Protein AF-A0A915NKD0-F1 (afdb_monomer)

Radius of gyration: 26.43 Å; Cα contacts (8 Å, |Δi|>4): 148; chains: 1; bounding box: 52×51×115 Å

Foldseek 3Di:
DVVLLVLLVVLLCCLVPPLVVLLVPAPVDPLSVLVNQLSVLCNQLSVLVNVVVVCVVVVVPDDPPVVVVCSPPSNLRSVLSNLVSVLVSLVCVLCCLVPVPDPDDDDPDDDDDPPPDVVSVVVSVVSLVSSVVSLVSVVVSCVVVDDPPCVVLVVLVNVLSVVLNVLLLVVVVVVVVPDDDDPVCCVPVNVVVSSSSNSCSSSVVLVSCCVSDPSNVVSCCVVCVVVVVNPPPPPPPPCVVVVVVVVVVPVVVPPPDDDPDDDDDDDDDDDDD

pLDDT: mean 72.36, std 13.98, range [29.48, 91.69]

Organism: NCBI:txid298350

Secondary structure (DSSP, 8-state):
-HHHHHHHHHHHIIIIIIHHHHHHHH---HHHHHHHHHHHHHHHHHHHHHHHHHHHHHT-----HHHHHHHHHHHHHHHHHHHHHHHHHHHHHHHHHH-TT------------S-TTHHHHHHHHHHHHHHHHHHHHHHHHHHHT--TTTHHHHHHHHHHHHHHHHHT-HHHHHHHHHS---HHHIIIIIIHHHHHHHHHHHHHHHHHHHHH-HHHHHHHHHHHTTTTT--TT-S-S-SHHHHHHHHHHTTTTSSSS----------------

Mean predicted aligned error: 12.19 Å

Sequence (273 aa):
MTLIIFHKIYNYWANAGFIPNMVAISLHGRCNLLLAFNSLTITPLQLFSGVKFFVLFSGTNFIRLKTCYYFAFLPLIGAGLATSAQLCVGVDRLISVLFPFCMVMCSTGDNVTPEAGPFVYDEGLVIFFTEFACYVTIWLIILIKKSSQEMANSKKLIKSLTILMGISGQIWRVVLTYVSFDAFAIEYYIGFPTTCLYMIGFSSNLPVLVIFSTEYKTAFYKHLGWLFCIKPGQQRPVIVSMVRTLDQVQPRMRADTNTVGTHSNVTNTRSRA

Solvent-accessible surface area (backbone atoms only — not comparable to full-atom values): 16104 Å² total; per-residue (Å²): 112,68,68,59,53,52,50,51,54,52,40,48,48,50,30,64,62,44,35,60,55,49,38,74,73,76,43,95,44,71,70,41,50,41,52,31,51,24,32,58,25,41,33,52,32,51,54,50,48,52,50,53,52,50,40,64,73,65,68,57,88,76,71,59,66,75,58,47,50,53,65,52,49,54,33,49,52,18,47,52,52,20,53,54,31,48,45,51,50,45,50,53,53,44,43,50,70,76,35,81,87,55,90,79,83,86,82,94,74,89,88,87,77,99,71,73,68,68,51,55,56,54,50,51,49,53,52,48,53,50,45,50,50,43,51,53,48,54,51,52,50,55,65,69,66,68,48,87,80,61,50,68,63,50,51,55,52,52,53,52,52,53,50,50,61,68,42,33,30,55,70,55,55,57,55,51,74,73,51,93,62,57,71,68,50,39,52,64,72,42,43,47,56,46,52,51,34,30,52,48,25,69,52,41,55,57,61,50,45,36,76,75,32,70,66,48,36,50,54,45,44,72,76,43,18,74,83,70,70,49,66,91,83,73,72,75,82,73,60,68,64,58,59,57,50,52,69,66,60,65,66,72,83,75,71,84,84,78,80,82,80,80,86,77,86,81,82,83,84,82,79,89,130

InterPro domains:
  IPR000276 G protein-coupled receptor, rhodopsin-like [SM01381] (14-224)
  IPR047130 Serpentine type 7TM GPCR chemoreceptor Srsx, nematodes [PTHR23360] (104-257)

Structure (mmCIF, N/CA/C/O backbone):
data_AF-A0A915NKD0-F1
#
_entry.id   AF-A0A915NKD0-F1
#
loop_
_atom_site.group_PDB
_atom_site.id
_atom_site.type_symbol
_atom_site.label_atom_id
_atom_site.label_alt_id
_atom_site.label_comp_id
_atom_site.label_asym_id
_atom_site.label_entity_id
_atom_site.label_seq_id
_atom_site.pdbx_PDB_ins_code
_atom_site.Cartn_x
_atom_site.Cartn_y
_atom_site.Cartn_z
_atom_site.occupancy
_atom_site.B_iso_or_equiv
_atom_site.auth_seq_id
_atom_site.auth_comp_id
_atom_site.auth_asym_id
_atom_site.auth_atom_id
_atom_site.pdbx_PDB_model_num
ATOM 1 N N . MET A 1 1 ? 1.233 16.453 -14.912 1.00 59.72 1 MET A N 1
ATOM 2 C CA . MET A 1 1 ? 2.558 15.871 -14.589 1.00 59.72 1 MET A CA 1
ATOM 3 C C . MET A 1 1 ? 3.060 16.305 -13.212 1.00 59.72 1 MET A C 1
ATOM 5 O O . MET A 1 1 ? 3.317 15.446 -12.380 1.00 59.72 1 MET A O 1
ATOM 9 N N . THR A 1 2 ? 3.110 17.607 -12.922 1.00 67.88 2 THR A N 1
ATOM 10 C CA . THR A 1 2 ? 3.544 18.179 -11.630 1.00 67.88 2 THR A CA 1
ATOM 11 C C . THR A 1 2 ? 2.806 17.587 -10.426 1.00 67.88 2 THR A C 1
ATOM 13 O O . THR A 1 2 ? 3.443 17.185 -9.460 1.00 67.88 2 THR A O 1
ATOM 16 N N . LEU A 1 3 ? 1.481 17.418 -10.517 1.00 71.25 3 LEU A N 1
ATOM 17 C CA . LEU A 1 3 ? 0.661 16.815 -9.456 1.00 71.25 3 LEU A CA 1
ATOM 18 C C . LEU A 1 3 ? 1.115 15.390 -9.072 1.00 71.25 3 LEU A C 1
ATOM 20 O O . LEU A 1 3 ? 1.128 15.041 -7.898 1.00 71.25 3 LEU A O 1
ATOM 24 N N . ILE A 1 4 ? 1.531 14.578 -10.051 1.00 69.81 4 ILE A N 1
ATOM 25 C CA . ILE A 1 4 ? 1.975 13.190 -9.831 1.00 69.81 4 ILE A CA 1
ATOM 26 C C . ILE A 1 4 ? 3.324 13.171 -9.105 1.00 69.81 4 ILE A C 1
ATOM 28 O O . ILE A 1 4 ? 3.537 12.350 -8.214 1.00 69.81 4 ILE A O 1
ATOM 32 N N . ILE A 1 5 ? 4.221 14.093 -9.464 1.00 71.50 5 ILE A N 1
ATOM 33 C CA . ILE A 1 5 ? 5.531 14.245 -8.822 1.00 71.50 5 ILE A CA 1
ATOM 34 C C . ILE A 1 5 ? 5.347 14.693 -7.369 1.00 71.50 5 ILE A C 1
ATOM 36 O O . ILE A 1 5 ? 5.879 14.050 -6.468 1.00 71.50 5 ILE A O 1
ATOM 40 N N . PHE A 1 6 ? 4.526 15.719 -7.126 1.00 70.88 6 PHE A N 1
ATOM 41 C CA . PHE A 1 6 ? 4.202 16.174 -5.771 1.00 70.88 6 PHE A CA 1
ATOM 42 C C . PHE A 1 6 ? 3.564 15.068 -4.927 1.00 70.88 6 PHE A C 1
ATOM 44 O O . PHE A 1 6 ? 3.973 14.864 -3.787 1.00 70.88 6 PHE A O 1
ATOM 51 N N . HIS A 1 7 ? 2.628 14.303 -5.493 1.00 73.38 7 HIS A N 1
ATOM 52 C CA . HIS A 1 7 ? 2.002 13.177 -4.802 1.00 73.38 7 HIS A CA 1
ATOM 53 C C . HIS A 1 7 ? 3.027 12.090 -4.439 1.00 73.38 7 HIS A C 1
ATOM 55 O O . HIS A 1 7 ? 3.043 11.607 -3.312 1.00 73.38 7 HIS A O 1
ATOM 61 N N . LYS A 1 8 ? 3.947 11.740 -5.348 1.00 67.06 8 LYS A N 1
ATOM 62 C CA . LYS A 1 8 ? 5.017 10.763 -5.074 1.00 67.06 8 LYS A CA 1
ATOM 63 C C . LYS A 1 8 ? 6.003 11.243 -4.010 1.00 67.06 8 LYS A C 1
ATOM 65 O O . LYS A 1 8 ? 6.370 10.449 -3.153 1.00 67.06 8 LYS A O 1
ATOM 70 N N . ILE A 1 9 ? 6.406 12.514 -4.044 1.00 74.56 9 ILE A N 1
ATOM 71 C CA . ILE A 1 9 ? 7.299 13.101 -3.032 1.00 74.56 9 ILE A CA 1
ATOM 72 C C . ILE A 1 9 ? 6.613 13.107 -1.665 1.00 74.56 9 ILE A C 1
ATOM 74 O O . ILE A 1 9 ? 7.208 12.670 -0.682 1.00 74.56 9 ILE A O 1
ATOM 78 N N . TYR A 1 10 ? 5.348 13.533 -1.612 1.00 75.31 10 TYR A N 1
ATOM 79 C CA . TYR A 1 10 ? 4.541 13.498 -0.396 1.00 75.31 10 TYR A CA 1
ATOM 80 C C . TYR A 1 10 ? 4.446 12.079 0.173 1.00 75.31 10 TYR A C 1
ATOM 82 O O . TYR A 1 10 ? 4.695 11.871 1.357 1.00 75.31 10 TYR A O 1
ATOM 90 N N . ASN A 1 11 ? 4.164 11.092 -0.677 1.00 67.94 11 ASN A N 1
ATOM 91 C CA . ASN A 1 11 ? 4.042 9.698 -0.263 1.00 67.94 11 ASN A CA 1
ATOM 92 C C . ASN A 1 11 ? 5.363 9.095 0.197 1.00 67.94 11 ASN A C 1
ATOM 94 O O . ASN A 1 11 ? 5.385 8.389 1.200 1.00 67.94 11 ASN A O 1
ATOM 98 N N . TYR A 1 12 ? 6.461 9.389 -0.496 1.00 72.19 12 TYR A N 1
ATOM 99 C CA . TYR A 1 12 ? 7.781 8.951 -0.067 1.00 72.19 12 TYR A CA 1
ATOM 100 C C . TYR A 1 12 ? 8.106 9.519 1.313 1.00 72.19 12 TYR A C 1
ATOM 102 O O . TYR A 1 12 ? 8.507 8.786 2.210 1.00 72.19 12 TYR A O 1
ATOM 110 N N . TRP A 1 13 ? 7.856 10.812 1.515 1.00 74.06 13 TRP A N 1
ATOM 111 C CA . TRP A 1 13 ? 8.090 11.467 2.795 1.00 74.06 13 TRP A CA 1
ATOM 112 C C . TRP A 1 13 ? 7.200 10.892 3.909 1.00 74.06 13 TRP A C 1
ATOM 114 O O . TRP A 1 13 ? 7.684 10.587 5.002 1.00 74.06 13 TRP A O 1
ATOM 124 N N . ALA A 1 14 ? 5.921 10.654 3.605 1.00 68.69 14 ALA A N 1
ATOM 125 C CA . ALA A 1 14 ? 4.963 10.045 4.519 1.00 68.69 14 ALA A CA 1
ATOM 126 C C . ALA A 1 14 ? 5.312 8.587 4.874 1.00 68.69 14 ALA A C 1
ATOM 128 O O . ALA A 1 14 ? 5.090 8.178 6.006 1.00 68.69 14 ALA A O 1
ATOM 129 N N . ASN A 1 15 ? 5.880 7.800 3.958 1.00 66.62 15 ASN A N 1
ATOM 130 C CA . ASN A 1 15 ? 6.191 6.392 4.224 1.00 66.62 15 ASN A CA 1
ATOM 131 C C . ASN A 1 15 ? 7.591 6.191 4.823 1.00 66.62 15 ASN A C 1
ATOM 133 O O . ASN A 1 15 ? 7.734 5.449 5.792 1.00 66.62 15 ASN A O 1
ATOM 137 N N . ALA A 1 16 ? 8.603 6.890 4.305 1.00 66.38 16 ALA A N 1
ATOM 138 C CA . ALA A 1 16 ? 9.998 6.718 4.708 1.00 66.38 16 ALA A CA 1
ATOM 139 C C . ALA A 1 16 ? 10.344 7.452 6.013 1.00 66.38 16 ALA A C 1
ATOM 141 O O . ALA A 1 16 ? 11.067 6.920 6.851 1.00 66.38 16 ALA A O 1
ATOM 142 N N . GLY A 1 17 ? 9.854 8.684 6.190 1.00 62.06 17 GLY A N 1
ATOM 143 C CA . GLY A 1 17 ? 10.239 9.532 7.324 1.00 62.06 17 GLY A CA 1
ATOM 144 C C . GLY A 1 17 ? 9.263 9.484 8.497 1.00 62.06 17 GLY A C 1
ATOM 145 O O . GLY A 1 17 ? 9.665 9.592 9.658 1.00 62.06 17 GLY A O 1
ATOM 146 N N . PHE A 1 18 ? 7.973 9.335 8.202 1.00 64.56 18 PHE A N 1
ATOM 147 C CA . PHE A 1 18 ? 6.920 9.592 9.179 1.00 64.56 18 PHE A CA 1
ATOM 148 C C . PHE A 1 18 ? 6.447 8.336 9.922 1.00 64.56 18 PHE A C 1
ATOM 150 O O . PHE A 1 18 ? 6.239 8.389 11.134 1.00 64.56 18 PHE A O 1
ATOM 157 N N . ILE A 1 19 ? 6.334 7.190 9.247 1.00 63.34 19 ILE A N 1
ATOM 158 C CA . ILE A 1 19 ? 5.743 5.985 9.848 1.00 63.34 19 ILE A CA 1
ATOM 159 C C . ILE A 1 19 ? 6.655 5.297 10.877 1.00 63.34 19 ILE A C 1
ATOM 161 O O . ILE A 1 19 ? 6.166 5.025 11.976 1.00 63.34 19 ILE A O 1
ATOM 165 N N . PRO A 1 20 ? 7.958 5.068 10.614 1.00 61.00 20 PRO A N 1
ATOM 166 C CA . PRO A 1 20 ? 8.836 4.456 11.612 1.00 61.00 20 PRO A CA 1
ATOM 167 C C . PRO A 1 20 ? 8.925 5.303 12.889 1.00 61.00 20 PRO A C 1
ATOM 169 O O . PRO A 1 20 ? 8.835 4.777 13.996 1.00 61.00 20 PRO A O 1
ATOM 172 N N . ASN A 1 21 ? 9.002 6.629 12.734 1.00 64.44 21 ASN A N 1
ATOM 173 C CA . ASN A 1 21 ? 9.105 7.567 13.851 1.00 64.44 21 ASN A CA 1
ATOM 174 C C . ASN A 1 21 ? 7.801 7.696 14.656 1.00 64.44 21 ASN A C 1
ATOM 176 O O . ASN A 1 21 ? 7.844 7.744 15.882 1.00 64.44 21 ASN A O 1
ATOM 180 N N . MET A 1 22 ? 6.633 7.723 14.005 1.00 62.97 22 MET A N 1
ATOM 181 C CA . MET A 1 22 ? 5.344 7.786 14.713 1.00 62.97 22 MET A CA 1
ATOM 182 C C . MET A 1 22 ? 5.042 6.504 15.490 1.00 62.97 22 MET A C 1
ATOM 184 O O . MET A 1 22 ? 4.557 6.569 16.622 1.00 62.97 22 MET A O 1
ATOM 188 N N . VAL A 1 23 ? 5.326 5.343 14.894 1.00 62.25 23 VAL A N 1
ATOM 189 C CA . VAL A 1 23 ? 5.053 4.048 15.529 1.00 62.25 23 VAL A CA 1
ATOM 190 C C . VAL A 1 23 ? 6.011 3.789 16.689 1.00 62.25 23 VAL A C 1
ATOM 192 O O . VAL A 1 23 ? 5.562 3.315 17.729 1.00 62.25 23 VAL A O 1
ATOM 195 N N . ALA A 1 24 ? 7.282 4.185 16.570 1.00 58.50 24 ALA A N 1
ATOM 196 C CA . ALA A 1 24 ? 8.262 4.021 17.642 1.00 58.50 24 ALA A CA 1
AT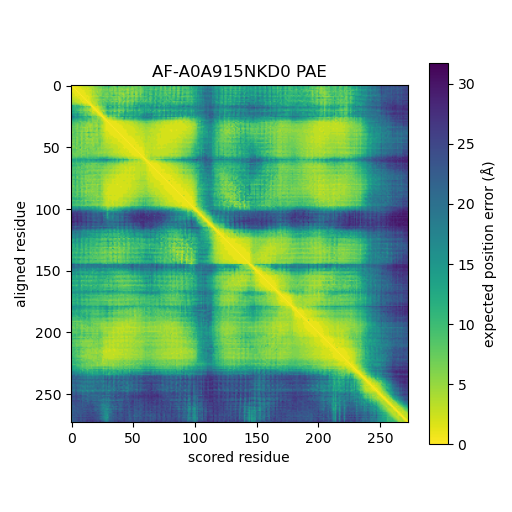OM 197 C C . ALA A 1 24 ? 7.952 4.850 18.902 1.00 58.50 24 ALA A C 1
ATOM 199 O O . ALA A 1 24 ? 8.336 4.449 19.995 1.00 58.50 24 ALA A O 1
ATOM 200 N N . ILE A 1 25 ? 7.278 6.000 18.774 1.00 64.62 25 ILE A N 1
ATOM 201 C CA . ILE A 1 25 ? 7.190 6.967 19.882 1.00 64.62 25 ILE A CA 1
ATOM 202 C C . ILE A 1 25 ? 5.836 6.944 20.604 1.00 64.62 25 ILE A C 1
ATOM 204 O O . ILE A 1 25 ? 5.791 7.206 21.806 1.00 64.62 25 ILE A O 1
ATOM 208 N N . SER A 1 26 ? 4.720 6.661 19.919 1.00 64.31 26 SER A N 1
ATOM 209 C CA . SER A 1 26 ? 3.393 6.946 20.497 1.00 64.31 26 SER A CA 1
ATOM 210 C C . SER A 1 26 ? 2.412 5.775 20.554 1.00 64.31 26 SER A C 1
ATOM 212 O O . SER A 1 26 ? 1.394 5.901 21.233 1.00 64.31 26 SER A O 1
ATOM 214 N N . LEU A 1 27 ? 2.650 4.671 19.846 1.00 70.94 27 LEU A N 1
ATOM 215 C CA . LEU A 1 27 ? 1.595 3.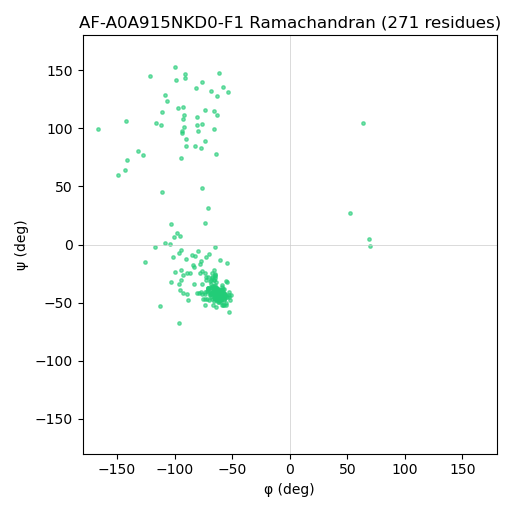709 19.505 1.00 70.94 27 LEU A CA 1
ATOM 216 C C . LEU A 1 27 ? 2.121 2.261 19.589 1.00 70.94 27 LEU A C 1
ATOM 218 O O . LEU A 1 27 ? 2.278 1.588 18.576 1.00 70.94 27 LEU A O 1
ATOM 222 N N . HIS A 1 28 ? 2.337 1.755 20.810 1.00 75.75 28 HIS A N 1
ATOM 223 C CA . HIS A 1 28 ? 2.915 0.425 21.117 1.00 75.75 28 HIS A CA 1
ATOM 224 C C . HIS A 1 28 ? 2.007 -0.798 20.810 1.00 75.75 28 HIS A C 1
ATOM 226 O O . HIS A 1 28 ? 2.060 -1.821 21.487 1.00 75.75 28 HIS A O 1
ATOM 232 N N . GLY A 1 29 ? 1.151 -0.717 19.791 1.00 77.12 29 GLY A N 1
ATOM 233 C CA . GLY A 1 29 ? 0.244 -1.799 19.391 1.00 77.12 29 GLY A CA 1
ATOM 234 C C . GLY A 1 29 ? 0.853 -2.735 18.341 1.00 77.12 29 GLY A C 1
ATOM 235 O O . GLY A 1 29 ? 1.570 -2.287 17.450 1.00 77.12 29 GLY A O 1
ATOM 236 N N . ARG A 1 30 ? 0.508 -4.029 18.380 1.00 79.38 30 ARG A N 1
ATOM 237 C CA . ARG A 1 30 ? 0.949 -5.028 17.377 1.00 79.38 30 ARG A CA 1
ATOM 238 C C . ARG A 1 30 ? 0.529 -4.654 15.951 1.00 79.38 30 ARG A C 1
ATOM 240 O O . ARG A 1 30 ? 1.347 -4.678 15.039 1.00 79.38 30 ARG A O 1
ATOM 247 N N . CYS A 1 31 ? -0.718 -4.213 15.785 1.00 80.69 31 CYS A N 1
ATOM 248 C CA . CYS A 1 31 ? -1.228 -3.699 14.512 1.00 80.69 31 CYS A CA 1
ATOM 249 C C . CYS A 1 31 ? -0.408 -2.495 14.008 1.00 80.69 31 CYS A C 1
ATOM 251 O O . CYS A 1 31 ? -0.112 -2.399 12.820 1.00 80.69 31 CYS A O 1
ATOM 253 N N . ASN A 1 32 ? 0.057 -1.620 14.910 1.00 82.62 32 ASN A N 1
ATOM 254 C CA . ASN A 1 32 ? 0.912 -0.489 14.538 1.00 82.62 32 ASN A CA 1
ATOM 255 C C . ASN A 1 32 ? 2.295 -0.948 14.068 1.00 82.62 32 ASN A C 1
ATOM 257 O O . ASN A 1 32 ? 2.819 -0.379 13.114 1.00 82.62 32 ASN A O 1
ATOM 261 N N . LEU A 1 33 ? 2.859 -1.994 14.682 1.00 84.00 33 LEU A N 1
ATOM 262 C CA . LEU A 1 33 ? 4.117 -2.597 14.237 1.00 84.00 33 LEU A CA 1
ATOM 263 C C . LEU A 1 33 ? 3.980 -3.200 12.833 1.00 84.00 33 LEU A C 1
ATOM 265 O O . LEU A 1 33 ? 4.828 -2.952 11.980 1.00 84.00 33 LEU A O 1
ATOM 269 N N . LEU A 1 34 ? 2.894 -3.934 12.566 1.00 84.69 34 LEU A N 1
ATOM 270 C CA . LEU A 1 34 ? 2.616 -4.489 11.237 1.00 84.69 34 LEU A CA 1
ATOM 271 C C . LEU A 1 34 ? 2.408 -3.388 10.189 1.00 84.69 34 LEU A C 1
ATOM 273 O O . LEU A 1 34 ? 2.927 -3.484 9.079 1.00 84.69 34 LEU A O 1
ATOM 277 N N . LEU A 1 35 ? 1.712 -2.305 10.543 1.00 83.94 35 LEU A N 1
ATOM 278 C CA . LEU A 1 35 ? 1.558 -1.140 9.671 1.00 83.94 35 LEU A CA 1
ATOM 279 C C . LEU A 1 35 ? 2.891 -0.422 9.420 1.00 83.94 35 LEU A C 1
ATOM 281 O O . LEU A 1 35 ? 3.145 0.006 8.291 1.00 83.94 35 LEU A O 1
ATOM 285 N N . ALA A 1 36 ? 3.762 -0.322 10.427 1.00 85.38 36 ALA A N 1
ATOM 286 C CA . ALA A 1 36 ? 5.107 0.219 10.254 1.00 85.38 36 ALA A CA 1
ATOM 287 C C . ALA A 1 36 ? 5.956 -0.651 9.334 1.00 85.38 36 ALA A C 1
ATOM 289 O O . ALA A 1 36 ? 6.593 -0.134 8.419 1.00 85.38 36 ALA A O 1
ATOM 290 N N . PHE A 1 37 ? 5.918 -1.966 9.534 1.00 87.44 37 PHE A N 1
ATOM 291 C CA . PHE A 1 37 ? 6.627 -2.923 8.698 1.00 87.44 37 PHE A CA 1
ATOM 292 C C . PHE A 1 37 ? 6.133 -2.892 7.244 1.00 87.44 37 PHE A C 1
ATOM 294 O O . PHE A 1 37 ? 6.941 -2.816 6.319 1.00 87.44 37 PHE A O 1
ATOM 301 N N . ASN A 1 38 ? 4.816 -2.841 7.027 1.00 86.94 38 ASN A N 1
ATOM 302 C CA . ASN A 1 38 ? 4.233 -2.656 5.695 1.00 86.94 38 ASN A CA 1
ATOM 303 C C . ASN A 1 38 ? 4.747 -1.363 5.035 1.00 86.94 38 ASN A C 1
ATOM 305 O O . ASN A 1 38 ? 5.136 -1.326 3.875 1.00 86.94 38 ASN A O 1
ATOM 309 N N . SER A 1 39 ? 4.839 -0.283 5.800 1.00 86.56 39 SER A N 1
ATOM 310 C CA . SER A 1 39 ? 5.305 1.002 5.274 1.00 86.56 39 SER A CA 1
ATOM 311 C C . SER A 1 39 ? 6.800 1.022 4.958 1.00 86.56 39 SER A C 1
ATOM 313 O O . SER A 1 39 ? 7.230 1.598 3.953 1.00 86.56 39 SER A O 1
ATOM 315 N N . LEU A 1 40 ? 7.597 0.350 5.789 1.00 88.00 40 LEU A N 1
ATOM 316 C CA . LEU A 1 40 ? 9.027 0.169 5.573 1.00 88.00 40 LEU A CA 1
ATOM 317 C C . LEU A 1 40 ? 9.290 -0.631 4.292 1.00 88.00 40 LEU A C 1
ATOM 319 O O . LEU A 1 40 ? 10.149 -0.256 3.501 1.00 88.00 40 LEU A O 1
ATOM 323 N N . THR A 1 41 ? 8.516 -1.688 4.050 1.00 89.12 41 THR A N 1
ATOM 324 C CA . THR A 1 41 ? 8.651 -2.557 2.867 1.00 89.12 41 THR A CA 1
ATOM 325 C C . THR A 1 41 ? 8.153 -1.891 1.576 1.00 89.12 41 THR A C 1
ATOM 327 O O . THR A 1 41 ? 8.743 -2.091 0.513 1.00 89.12 41 THR A O 1
ATOM 330 N N . ILE A 1 42 ? 7.162 -0.995 1.660 1.00 87.19 42 ILE A N 1
ATOM 331 C CA . ILE A 1 42 ? 6.694 -0.158 0.536 1.00 87.19 42 ILE A CA 1
ATOM 332 C C . ILE A 1 42 ? 7.716 0.925 0.144 1.00 87.19 42 ILE A C 1
ATOM 334 O O . ILE A 1 42 ? 7.754 1.359 -1.011 1.00 87.19 42 ILE A O 1
ATOM 338 N N . THR A 1 43 ? 8.551 1.384 1.078 1.00 87.19 43 THR A N 1
ATOM 339 C CA . THR A 1 43 ? 9.470 2.512 0.845 1.00 87.19 43 THR A CA 1
ATOM 340 C C . THR A 1 43 ? 10.456 2.259 -0.310 1.00 87.19 43 THR A C 1
ATOM 342 O O . THR A 1 43 ? 10.519 3.099 -1.215 1.00 87.19 43 THR A O 1
ATOM 345 N N . PRO A 1 44 ? 11.168 1.112 -0.376 1.00 86.94 44 PRO A N 1
ATOM 346 C CA . PRO A 1 44 ? 11.978 0.754 -1.540 1.00 86.94 44 PRO A CA 1
ATOM 347 C C . PRO A 1 44 ? 11.174 0.766 -2.843 1.00 86.94 44 PRO A C 1
ATOM 349 O O . PRO A 1 44 ? 11.594 1.362 -3.831 1.00 86.94 44 PRO A O 1
ATOM 352 N N . LEU A 1 45 ? 9.973 0.189 -2.854 1.00 86.06 45 LEU A N 1
ATOM 353 C CA . LEU A 1 45 ? 9.139 0.150 -4.053 1.00 86.06 45 LEU A CA 1
ATOM 354 C C . LEU A 1 45 ? 8.819 1.562 -4.580 1.00 86.06 45 LEU A C 1
ATOM 356 O O . LEU A 1 45 ? 8.913 1.815 -5.788 1.00 86.06 45 LEU A O 1
ATOM 360 N N . GLN A 1 46 ? 8.494 2.502 -3.688 1.00 85.81 46 GLN A N 1
ATOM 361 C CA . GLN A 1 46 ? 8.228 3.894 -4.060 1.00 85.81 46 GLN A CA 1
ATOM 362 C C . GLN A 1 46 ? 9.485 4.627 -4.533 1.00 85.81 46 GLN A C 1
ATOM 364 O O . GLN A 1 46 ? 9.423 5.320 -5.552 1.00 85.81 46 GLN A O 1
ATOM 369 N N . LEU A 1 47 ? 10.615 4.445 -3.843 1.00 87.00 47 LEU A N 1
ATOM 370 C CA . LEU A 1 47 ? 11.894 5.062 -4.200 1.00 87.00 47 LEU A CA 1
ATOM 371 C C . LEU A 1 47 ? 12.312 4.669 -5.619 1.00 87.00 47 LEU A C 1
ATOM 373 O O . LEU A 1 47 ? 12.550 5.521 -6.473 1.00 87.00 47 LEU A O 1
ATOM 377 N N . PHE A 1 48 ? 12.330 3.369 -5.896 1.00 87.44 48 PHE A N 1
ATOM 378 C CA . PHE A 1 48 ? 12.750 2.835 -7.186 1.00 87.44 48 PHE A CA 1
ATOM 379 C C . PHE A 1 48 ? 11.775 3.175 -8.305 1.00 87.44 48 PHE A C 1
ATOM 381 O O . PHE A 1 48 ? 12.194 3.444 -9.430 1.00 87.44 48 PHE A O 1
ATOM 388 N N . SER A 1 49 ? 10.478 3.228 -8.001 1.00 83.69 49 SER A N 1
ATOM 389 C CA . SER A 1 49 ? 9.502 3.757 -8.947 1.00 83.69 49 SER A CA 1
ATOM 390 C C . SER A 1 49 ? 9.816 5.211 -9.274 1.00 83.69 49 SER A C 1
ATOM 392 O O . SER A 1 49 ? 9.860 5.564 -10.444 1.00 83.69 49 SER A O 1
ATOM 394 N N . GLY A 1 50 ? 10.107 6.049 -8.277 1.00 85.06 50 GLY A N 1
ATOM 395 C CA . GLY A 1 50 ? 10.555 7.427 -8.492 1.00 85.06 50 GLY A CA 1
ATOM 396 C C . GLY A 1 50 ? 11.753 7.521 -9.441 1.00 85.06 50 GLY A C 1
ATOM 397 O O . GLY A 1 50 ? 11.714 8.305 -10.387 1.00 85.06 50 GLY A O 1
ATOM 398 N N . VAL A 1 51 ? 12.761 6.662 -9.261 1.00 86.69 51 VAL A N 1
ATOM 399 C CA . VAL A 1 51 ? 13.928 6.613 -10.157 1.00 86.69 51 VAL A CA 1
ATOM 400 C C . VAL A 1 51 ? 13.548 6.176 -11.574 1.00 86.69 51 VAL A C 1
ATOM 402 O O . VAL A 1 51 ? 13.984 6.812 -12.529 1.00 86.69 51 VAL A O 1
ATOM 405 N N . LYS A 1 52 ? 12.695 5.155 -11.743 1.00 82.38 52 LYS A N 1
ATOM 406 C CA . LYS A 1 52 ? 12.201 4.744 -13.073 1.00 82.38 52 LYS A CA 1
ATOM 407 C C . LYS A 1 52 ? 11.497 5.891 -13.796 1.00 82.38 52 LYS A C 1
ATOM 409 O O . LYS A 1 52 ? 11.752 6.119 -14.973 1.00 82.38 52 LYS A O 1
ATOM 414 N N . PHE A 1 53 ? 10.656 6.641 -13.084 1.00 82.50 53 PHE A N 1
ATOM 415 C CA . PHE A 1 53 ? 10.010 7.837 -13.625 1.00 82.50 53 PHE A CA 1
ATOM 416 C C . PHE A 1 53 ? 11.037 8.902 -14.023 1.00 82.50 53 PHE A C 1
ATOM 418 O O . PHE A 1 53 ? 10.932 9.472 -15.103 1.00 82.50 53 PHE A O 1
ATOM 425 N N . PHE A 1 54 ? 12.038 9.157 -13.179 1.00 85.81 54 PHE A N 1
ATOM 426 C CA . PHE A 1 54 ? 13.094 10.121 -13.483 1.00 85.81 54 PHE A CA 1
ATOM 427 C C . PHE A 1 54 ? 13.878 9.742 -14.747 1.00 85.81 54 PHE A C 1
ATOM 429 O O . PHE A 1 54 ? 14.094 10.595 -15.604 1.00 85.81 54 PHE A O 1
ATOM 436 N N . VAL A 1 55 ? 14.244 8.466 -14.903 1.00 83.94 55 VAL A N 1
ATOM 437 C CA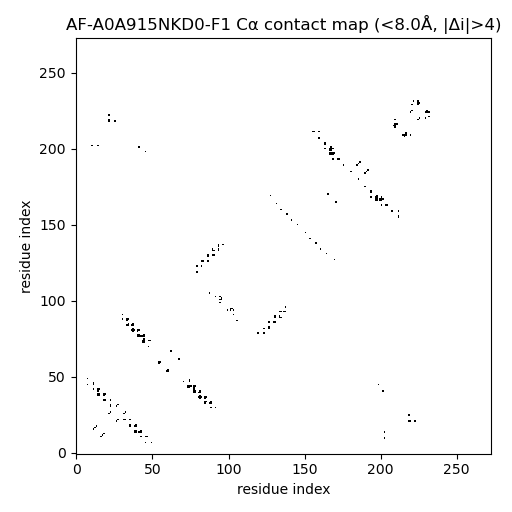 . VAL A 1 55 ? 14.925 7.966 -16.110 1.00 83.94 55 VAL A CA 1
ATOM 438 C C . VAL A 1 55 ? 14.041 8.124 -17.346 1.00 83.94 55 VAL A C 1
ATOM 440 O O . VAL A 1 55 ? 14.501 8.669 -18.346 1.00 83.94 55 VAL A O 1
ATOM 443 N N . LEU A 1 56 ? 12.765 7.729 -17.257 1.00 82.44 56 LEU A N 1
ATOM 444 C CA . LEU A 1 56 ? 11.803 7.878 -18.352 1.00 82.44 56 LEU A CA 1
ATOM 445 C C . LEU A 1 56 ? 11.707 9.340 -18.819 1.00 82.44 56 LEU A C 1
ATOM 447 O O . LEU A 1 56 ? 11.720 9.609 -20.016 1.00 82.44 56 LEU A O 1
ATOM 451 N N . PHE A 1 57 ? 11.665 10.292 -17.883 1.00 83.00 57 PHE A N 1
ATOM 452 C CA . PHE A 1 57 ? 11.623 11.721 -18.211 1.00 83.00 57 PHE A CA 1
ATOM 453 C C . PHE A 1 57 ? 12.961 12.304 -18.665 1.00 83.00 57 PHE A C 1
ATOM 455 O O . PHE A 1 57 ? 12.969 13.319 -19.355 1.00 83.00 57 PHE A O 1
ATOM 462 N N . SER A 1 58 ? 14.082 11.682 -18.310 1.00 87.44 58 SER A N 1
ATOM 463 C CA . SER A 1 58 ? 15.406 12.133 -18.749 1.00 87.44 58 SER A CA 1
ATOM 464 C C . SER A 1 58 ? 15.664 11.840 -20.232 1.00 87.44 58 SER A C 1
ATOM 466 O O . SER A 1 58 ? 16.659 12.308 -20.776 1.00 87.44 58 SER A O 1
ATOM 468 N N . GLY A 1 59 ? 14.812 11.039 -20.887 1.00 87.56 59 GLY A N 1
ATOM 469 C CA . GLY A 1 59 ? 15.007 10.599 -22.274 1.00 87.56 59 GLY A CA 1
ATOM 470 C C . GLY A 1 59 ? 16.177 9.623 -22.449 1.00 87.56 59 GLY A C 1
ATOM 471 O O . GLY A 1 59 ? 16.508 9.232 -23.568 1.00 87.56 59 GLY A O 1
ATOM 472 N N . THR A 1 60 ? 16.816 9.205 -21.352 1.00 86.56 60 THR A N 1
ATOM 473 C CA . THR A 1 60 ? 17.905 8.233 -21.354 1.00 86.56 60 THR A CA 1
ATOM 474 C C . THR A 1 60 ? 17.319 6.825 -21.392 1.00 86.56 60 THR A C 1
ATOM 476 O O . THR A 1 60 ? 17.152 6.158 -20.377 1.00 86.56 60 THR A O 1
ATOM 479 N N . ASN A 1 61 ? 17.013 6.348 -22.599 1.00 76.19 61 ASN A N 1
ATOM 480 C CA . ASN A 1 61 ? 16.385 5.034 -22.797 1.00 76.19 61 ASN A CA 1
ATOM 481 C C . ASN A 1 61 ? 17.313 3.841 -22.490 1.00 76.19 61 ASN A C 1
ATOM 483 O O . ASN A 1 61 ? 16.858 2.701 -22.460 1.00 76.19 61 ASN A O 1
ATOM 487 N N . PHE A 1 62 ? 18.607 4.079 -22.249 1.00 83.06 62 PHE A N 1
ATOM 488 C CA . PHE A 1 62 ? 19.595 3.020 -22.055 1.00 83.06 62 PHE A CA 1
ATOM 489 C C . PHE A 1 62 ? 20.193 3.051 -20.647 1.00 83.06 62 PHE A C 1
ATOM 491 O O . PHE A 1 62 ? 21.065 3.860 -20.329 1.00 83.06 62 PHE A O 1
ATOM 498 N N . ILE A 1 63 ? 19.753 2.111 -19.809 1.00 86.94 63 ILE A N 1
ATOM 499 C CA . ILE A 1 63 ? 20.399 1.769 -18.538 1.00 86.94 63 ILE A CA 1
ATOM 500 C C . ILE A 1 63 ? 21.270 0.525 -18.760 1.00 86.94 63 ILE A C 1
ATOM 502 O O . ILE A 1 63 ? 20.872 -0.410 -19.451 1.00 86.94 63 ILE A O 1
ATOM 506 N N . ARG A 1 64 ? 22.458 0.470 -18.141 1.00 91.69 64 ARG A N 1
ATOM 507 C CA . ARG A 1 64 ? 23.298 -0.741 -18.162 1.00 91.69 64 ARG A CA 1
ATOM 508 C C . ARG A 1 64 ? 22.531 -1.934 -17.581 1.00 91.69 64 ARG A C 1
ATOM 510 O O . ARG A 1 64 ? 21.959 -1.824 -16.500 1.00 91.69 64 ARG A O 1
ATOM 517 N N . LEU A 1 65 ? 22.610 -3.095 -18.235 1.00 86.38 65 LEU A N 1
ATOM 518 C CA . LEU A 1 65 ? 21.876 -4.310 -17.847 1.00 86.38 65 LEU A CA 1
ATOM 519 C C . LEU A 1 65 ? 22.049 -4.683 -16.362 1.00 86.38 65 LEU A C 1
ATOM 521 O O . LEU A 1 65 ? 21.068 -4.968 -15.681 1.00 86.38 65 LEU A O 1
ATOM 525 N N . LYS A 1 66 ? 23.280 -4.597 -15.833 1.00 87.38 66 LYS A N 1
ATOM 526 C CA . LYS A 1 66 ? 23.566 -4.854 -14.408 1.00 87.38 66 LYS A CA 1
ATOM 527 C C . LYS A 1 66 ? 22.773 -3.929 -13.482 1.00 87.38 66 LYS A C 1
ATOM 529 O O . LYS A 1 66 ? 22.219 -4.376 -12.489 1.00 87.38 66 LYS A O 1
ATOM 534 N N . THR A 1 67 ? 22.692 -2.646 -13.821 1.00 86.25 67 THR A N 1
ATOM 535 C CA . THR A 1 67 ? 21.934 -1.657 -13.053 1.00 86.25 67 THR A CA 1
ATOM 536 C C . THR A 1 67 ? 20.431 -1.923 -13.171 1.00 86.25 67 THR A C 1
ATOM 538 O O . THR A 1 67 ? 19.733 -1.910 -12.161 1.00 86.25 67 THR A O 1
ATOM 541 N N . CYS A 1 68 ? 19.947 -2.251 -14.375 1.00 84.25 68 CYS A N 1
ATOM 542 C CA . CYS A 1 68 ? 18.550 -2.618 -14.622 1.00 84.25 68 CYS A CA 1
ATOM 543 C C . CYS A 1 68 ? 18.100 -3.808 -13.755 1.00 84.25 68 CYS A C 1
ATOM 545 O O . CYS A 1 68 ? 17.034 -3.745 -13.145 1.00 84.25 68 CYS A O 1
ATOM 547 N N . TYR A 1 69 ? 18.947 -4.836 -13.617 1.00 86.12 69 TYR A N 1
ATOM 548 C CA . TYR A 1 69 ? 18.672 -5.991 -12.760 1.00 86.12 69 TYR A CA 1
ATOM 549 C C . TYR A 1 69 ? 18.374 -5.579 -11.312 1.00 86.12 69 TYR A C 1
ATOM 551 O O . TYR A 1 69 ? 17.317 -5.919 -10.788 1.00 86.12 69 TYR A O 1
ATOM 559 N N . TYR A 1 70 ? 19.233 -4.773 -10.678 1.00 86.94 70 TYR A N 1
ATOM 560 C CA . TYR A 1 70 ? 18.983 -4.298 -9.310 1.00 86.94 70 TYR A CA 1
ATOM 561 C C . TYR A 1 70 ? 17.757 -3.377 -9.219 1.00 86.94 70 TYR A C 1
ATOM 563 O O . TYR A 1 70 ? 17.003 -3.454 -8.247 1.00 86.94 70 TYR A O 1
ATOM 571 N N . PHE A 1 71 ? 17.514 -2.553 -10.247 1.00 84.81 71 PHE A N 1
ATOM 572 C CA . PHE A 1 71 ? 16.322 -1.702 -10.347 1.00 84.81 71 PHE A CA 1
ATOM 573 C C . PHE A 1 71 ? 15.011 -2.487 -10.498 1.00 84.81 71 PHE A C 1
ATOM 575 O O . PHE A 1 71 ? 13.947 -1.943 -10.199 1.00 84.81 71 PHE A O 1
ATOM 582 N N . ALA A 1 72 ? 15.062 -3.732 -10.967 1.00 80.25 72 ALA A N 1
ATOM 583 C CA . ALA A 1 72 ? 13.911 -4.625 -11.045 1.00 80.25 72 ALA A CA 1
ATOM 584 C C . ALA A 1 72 ? 13.787 -5.514 -9.799 1.00 80.25 72 ALA A C 1
ATOM 586 O O . ALA A 1 72 ? 12.692 -5.667 -9.263 1.00 80.25 72 ALA A O 1
ATOM 587 N N . PHE A 1 73 ? 14.908 -6.039 -9.307 1.00 85.69 73 PHE A N 1
ATOM 588 C CA . PHE A 1 73 ? 14.954 -7.019 -8.228 1.00 85.69 73 PHE A CA 1
ATOM 589 C C . PHE A 1 73 ? 14.612 -6.429 -6.854 1.00 85.69 73 PHE A C 1
ATOM 591 O O . PHE A 1 73 ? 13.785 -6.986 -6.135 1.00 85.69 73 PHE A O 1
ATOM 598 N N . LEU A 1 74 ? 15.189 -5.277 -6.483 1.00 87.06 74 LEU A N 1
ATOM 599 C CA . LEU A 1 74 ? 14.942 -4.697 -5.156 1.00 87.06 74 LEU A CA 1
ATOM 600 C C . LEU A 1 74 ? 13.466 -4.297 -4.943 1.00 87.06 74 LEU A C 1
ATOM 602 O O . LEU A 1 74 ? 12.909 -4.603 -3.886 1.00 87.06 74 LEU A O 1
ATOM 606 N N . PRO A 1 75 ? 12.793 -3.662 -5.925 1.00 83.69 75 PRO A N 1
ATOM 607 C CA . PRO A 1 75 ? 11.369 -3.348 -5.811 1.00 83.69 75 PRO A CA 1
ATOM 608 C C . PRO A 1 75 ? 10.486 -4.585 -5.769 1.00 83.69 75 PRO A C 1
ATOM 610 O O . PRO A 1 75 ? 9.432 -4.533 -5.145 1.00 83.69 75 PRO A O 1
ATOM 613 N N . LEU A 1 76 ? 10.903 -5.676 -6.418 1.00 82.81 76 LEU A N 1
ATOM 614 C CA . LEU A 1 76 ? 10.171 -6.937 -6.399 1.00 82.81 76 LEU A CA 1
ATOM 615 C C . LEU A 1 76 ? 10.155 -7.540 -4.989 1.00 82.81 76 LEU A C 1
ATOM 617 O O . LEU A 1 76 ? 9.087 -7.889 -4.498 1.00 82.81 76 LEU A O 1
ATOM 621 N N . ILE A 1 77 ? 11.305 -7.565 -4.304 1.00 85.94 77 ILE A N 1
ATOM 622 C CA . ILE A 1 77 ? 11.383 -7.992 -2.897 1.00 85.94 77 ILE A CA 1
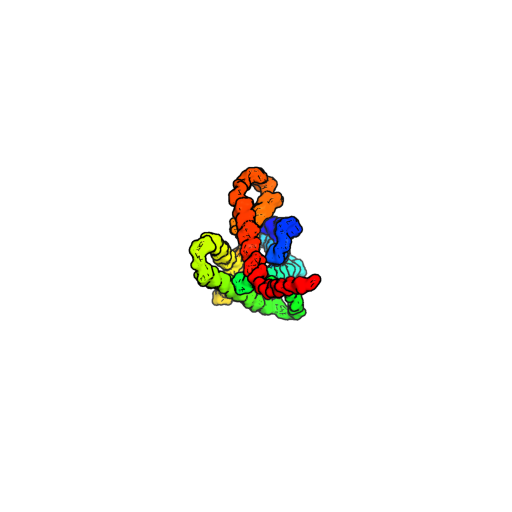ATOM 623 C C . ILE A 1 77 ? 10.521 -7.088 -2.012 1.00 85.94 77 ILE A C 1
ATOM 625 O O . ILE A 1 77 ? 9.729 -7.579 -1.211 1.00 85.94 77 ILE A O 1
ATOM 629 N N . GLY A 1 78 ? 10.651 -5.765 -2.166 1.00 86.50 78 GLY A N 1
ATOM 630 C CA . GLY A 1 78 ? 9.860 -4.806 -1.392 1.00 86.50 78 GLY A CA 1
ATOM 631 C C . GLY A 1 78 ? 8.355 -4.984 -1.604 1.00 86.50 78 GLY A C 1
ATOM 632 O O . GLY A 1 78 ? 7.596 -4.970 -0.641 1.00 86.50 78 GLY A O 1
ATOM 633 N N . ALA A 1 79 ? 7.930 -5.216 -2.849 1.00 81.44 79 ALA A N 1
ATOM 634 C CA . ALA A 1 79 ? 6.540 -5.499 -3.184 1.00 81.44 79 ALA A CA 1
ATOM 635 C C . ALA A 1 79 ? 6.049 -6.801 -2.539 1.00 81.44 79 ALA A C 1
ATOM 637 O O . ALA A 1 79 ? 4.987 -6.776 -1.926 1.00 81.44 79 ALA A O 1
ATOM 638 N N . GLY A 1 80 ? 6.826 -7.887 -2.616 1.00 83.88 80 GLY A N 1
ATOM 639 C CA . GLY A 1 80 ? 6.489 -9.167 -1.985 1.00 83.88 80 GLY A CA 1
ATOM 640 C C . GLY A 1 80 ? 6.309 -9.036 -0.472 1.00 83.88 80 GLY A C 1
ATOM 641 O O . GLY A 1 80 ? 5.251 -9.362 0.065 1.00 83.88 80 GLY A O 1
ATOM 642 N N . LEU A 1 81 ? 7.290 -8.443 0.214 1.00 87.50 81 LEU A N 1
ATOM 643 C CA . LEU A 1 81 ? 7.214 -8.215 1.660 1.00 87.50 81 LEU A CA 1
ATOM 644 C C . LEU A 1 81 ? 6.050 -7.293 2.051 1.00 87.50 81 LEU A C 1
ATOM 646 O O . LEU A 1 81 ? 5.400 -7.539 3.066 1.00 87.50 81 LEU A O 1
ATOM 650 N N . ALA A 1 82 ? 5.762 -6.262 1.251 1.00 85.50 82 ALA A N 1
ATOM 651 C CA . ALA A 1 82 ? 4.620 -5.378 1.473 1.00 85.50 82 ALA A CA 1
ATOM 652 C C . ALA A 1 82 ? 3.290 -6.129 1.332 1.00 85.50 82 ALA A C 1
ATOM 654 O O . ALA A 1 82 ? 2.408 -5.988 2.176 1.00 85.50 82 ALA A O 1
ATOM 655 N N . THR A 1 83 ? 3.146 -6.980 0.313 1.00 83.38 83 THR A N 1
ATOM 656 C CA . THR A 1 83 ? 1.938 -7.798 0.144 1.00 83.38 83 THR A CA 1
ATOM 657 C C . THR A 1 83 ? 1.752 -8.792 1.288 1.00 83.38 83 THR A C 1
ATOM 659 O O . THR A 1 83 ? 0.647 -8.900 1.817 1.00 83.38 83 THR A O 1
ATOM 662 N N . SER A 1 84 ? 2.822 -9.445 1.754 1.00 85.69 84 SER A N 1
ATOM 663 C CA . SER A 1 84 ? 2.753 -10.343 2.913 1.00 85.69 84 SER A CA 1
ATOM 664 C C . SER A 1 84 ? 2.402 -9.577 4.193 1.00 85.69 84 SER A C 1
ATOM 666 O O . SER A 1 84 ? 1.556 -10.017 4.967 1.00 85.69 84 SER A O 1
ATOM 668 N N . ALA A 1 85 ? 2.991 -8.396 4.408 1.00 86.12 85 ALA A N 1
ATOM 669 C CA . ALA A 1 85 ? 2.675 -7.541 5.551 1.00 86.12 85 ALA A CA 1
ATOM 670 C C . ALA A 1 85 ? 1.211 -7.081 5.536 1.00 86.12 85 ALA A C 1
ATOM 672 O O . ALA A 1 85 ? 0.542 -7.097 6.571 1.00 86.12 85 ALA A O 1
ATOM 673 N N . GLN A 1 86 ? 0.698 -6.699 4.366 1.00 83.31 86 GLN A N 1
ATOM 674 C CA . GLN A 1 86 ? -0.693 -6.308 4.178 1.00 83.31 86 GLN A CA 1
ATOM 675 C C . GLN A 1 86 ? -1.652 -7.470 4.460 1.00 83.31 86 GLN A C 1
ATOM 677 O O . GLN A 1 86 ? -2.645 -7.273 5.164 1.00 83.31 86 GLN A O 1
ATOM 682 N N . LEU A 1 87 ? -1.321 -8.686 4.014 1.00 83.69 87 LEU A N 1
ATOM 683 C CA . LEU A 1 87 ? -2.078 -9.886 4.362 1.00 83.69 87 LEU A CA 1
ATOM 684 C C . LEU A 1 87 ? -2.097 -10.114 5.876 1.00 83.69 87 LEU A C 1
ATOM 686 O O . LEU A 1 87 ? -3.169 -10.313 6.444 1.00 83.69 87 LEU A O 1
ATOM 690 N N . CYS A 1 88 ? -0.945 -10.020 6.545 1.00 86.00 88 CYS A N 1
ATOM 691 C CA . CYS A 1 88 ? -0.858 -10.155 8.000 1.00 86.00 88 CYS A CA 1
ATOM 692 C C . CYS A 1 88 ? -1.744 -9.131 8.728 1.00 86.00 88 CYS A C 1
ATOM 694 O O . CYS A 1 88 ? -2.432 -9.495 9.677 1.00 86.00 88 CYS A O 1
ATOM 696 N N . VAL A 1 89 ? -1.791 -7.874 8.265 1.00 83.75 89 VAL A N 1
ATOM 697 C CA . VAL A 1 89 ? -2.705 -6.847 8.806 1.00 83.75 89 VAL A CA 1
ATOM 698 C C . VAL A 1 89 ? -4.172 -7.226 8.574 1.00 83.75 89 VAL A C 1
ATOM 700 O O . VAL A 1 89 ? -5.006 -7.033 9.459 1.00 83.75 89 VAL A O 1
ATOM 703 N N . GLY A 1 90 ? -4.506 -7.753 7.394 1.00 79.69 90 GLY A N 1
ATOM 704 C CA . GLY A 1 90 ? -5.855 -8.220 7.074 1.00 79.69 90 GLY A CA 1
ATOM 705 C C . GLY A 1 90 ? -6.305 -9.374 7.974 1.00 79.69 90 GLY A C 1
ATOM 706 O O . GLY A 1 90 ? -7.403 -9.328 8.530 1.00 79.69 90 GLY A O 1
ATOM 707 N N . VAL A 1 91 ? -5.437 -10.368 8.168 1.00 82.94 91 VAL A N 1
ATOM 708 C CA . VAL A 1 91 ? -5.677 -11.529 9.036 1.00 82.94 91 VAL A CA 1
ATOM 709 C C . VAL A 1 91 ? -5.796 -11.111 10.503 1.00 82.94 91 VAL A C 1
ATOM 711 O O . VAL A 1 91 ? -6.745 -11.524 11.164 1.00 82.94 91 VAL A O 1
ATOM 714 N N . ASP A 1 92 ? -4.913 -10.240 11.000 1.00 80.38 92 ASP A N 1
ATOM 715 C CA . ASP A 1 92 ? -4.973 -9.701 12.370 1.00 80.38 92 ASP A CA 1
ATOM 716 C C . ASP A 1 92 ? -6.328 -9.023 12.648 1.00 80.38 92 ASP A C 1
ATOM 718 O O . ASP A 1 92 ? -7.001 -9.318 13.640 1.00 80.38 92 ASP A O 1
ATOM 722 N N . ARG A 1 93 ? -6.805 -8.194 11.707 1.00 78.81 93 ARG A N 1
ATOM 723 C CA . ARG A 1 93 ? -8.129 -7.556 11.794 1.00 78.81 93 ARG A CA 1
ATOM 724 C C . ARG A 1 93 ? -9.271 -8.565 11.750 1.00 78.81 93 ARG A C 1
ATOM 726 O O . ARG A 1 93 ? -10.228 -8.421 12.509 1.00 78.81 93 ARG A O 1
ATOM 733 N N . LEU A 1 94 ? -9.192 -9.569 10.876 1.00 79.06 94 LEU A N 1
ATOM 734 C CA . LEU A 1 94 ? -10.218 -10.605 10.772 1.00 79.06 94 LEU A CA 1
ATOM 735 C C . LEU A 1 94 ? -10.329 -11.401 12.080 1.00 79.06 94 LEU A C 1
ATOM 737 O O . LEU A 1 94 ? -11.433 -11.587 12.590 1.00 79.06 94 LEU A O 1
ATOM 741 N N . ILE A 1 95 ? -9.196 -11.812 12.654 1.00 78.75 95 ILE A N 1
ATOM 742 C CA . ILE A 1 95 ? -9.147 -12.541 13.926 1.00 78.75 95 ILE A CA 1
ATOM 743 C C . ILE A 1 95 ? -9.715 -11.683 15.057 1.00 78.75 95 ILE A C 1
ATOM 745 O O . ILE A 1 95 ? -10.535 -12.179 15.823 1.00 78.75 95 ILE A O 1
ATOM 749 N N . SER A 1 96 ? -9.362 -10.396 15.132 1.00 76.56 96 SER A N 1
ATOM 750 C CA . SER A 1 96 ? -9.897 -9.480 16.150 1.00 76.56 96 SER A CA 1
ATOM 751 C C . SER A 1 96 ? -11.428 -9.360 16.100 1.00 76.56 96 SER A C 1
ATOM 753 O O . SER A 1 96 ? -12.075 -9.250 17.142 1.00 76.56 96 SER A O 1
ATOM 755 N N . VAL A 1 97 ? -12.020 -9.422 14.902 1.00 76.31 97 VAL A N 1
ATOM 756 C CA . VAL A 1 97 ? -13.477 -9.357 14.710 1.00 76.31 97 VAL A CA 1
ATOM 757 C C . VAL A 1 97 ? -14.163 -10.695 15.012 1.00 76.31 97 VAL A C 1
ATOM 759 O O . VAL A 1 97 ? -15.240 -10.700 15.619 1.00 76.31 97 VAL A O 1
ATOM 762 N N . LEU A 1 98 ? -13.572 -11.813 14.578 1.00 78.81 98 LEU A N 1
ATOM 763 C CA . LEU A 1 98 ? -14.123 -13.160 14.763 1.00 78.81 98 LEU A CA 1
ATOM 764 C C . LEU A 1 98 ? -13.993 -13.648 16.208 1.00 78.81 98 LEU A C 1
ATOM 766 O O . LEU A 1 98 ? -14.934 -14.213 16.763 1.00 78.81 98 LEU A O 1
ATOM 770 N N . PHE A 1 99 ? -12.838 -13.409 16.820 1.00 80.06 99 PHE A N 1
ATOM 771 C CA . PHE A 1 99 ? -12.450 -13.959 18.110 1.00 80.06 99 PHE A CA 1
ATOM 772 C C . PHE A 1 99 ? -11.999 -12.836 19.053 1.00 80.06 99 PHE A C 1
ATOM 774 O O . PHE A 1 99 ? -10.805 -12.698 19.322 1.00 80.06 99 PHE A O 1
ATOM 781 N N . PRO A 1 100 ? -12.932 -12.063 19.641 1.00 70.50 100 PRO A N 1
ATOM 782 C CA . PRO A 1 100 ? -12.585 -10.979 20.567 1.00 70.50 100 PRO A CA 1
ATOM 783 C C . PRO A 1 100 ? -11.832 -11.460 21.822 1.00 70.50 100 PRO A C 1
ATOM 785 O O . PRO A 1 100 ? -11.251 -10.652 22.540 1.00 70.50 100 PRO A O 1
ATOM 788 N N . PHE A 1 101 ? -11.821 -12.773 22.082 1.00 73.69 101 PHE A N 1
ATOM 789 C CA . PHE A 1 101 ? -11.134 -13.402 23.210 1.00 73.69 101 PHE A CA 1
ATOM 790 C C . PHE A 1 101 ? -9.737 -13.951 22.875 1.00 73.69 101 PHE A C 1
ATOM 792 O O . PHE A 1 101 ? -9.030 -14.381 23.784 1.00 73.69 101 PHE A O 1
ATOM 799 N N . CYS A 1 102 ? -9.316 -13.961 21.604 1.00 49.53 102 CYS A N 1
ATOM 800 C CA . CYS A 1 102 ? -8.070 -14.606 21.188 1.00 49.53 102 CYS A CA 1
ATOM 801 C C . CYS A 1 102 ? -7.031 -13.565 20.733 1.00 49.53 102 CYS A C 1
ATOM 803 O O . CYS A 1 102 ? -7.099 -13.049 19.621 1.00 49.53 102 CYS A O 1
ATOM 805 N N . MET A 1 103 ? -6.041 -13.257 21.584 1.00 44.38 103 MET A N 1
ATOM 806 C CA . MET A 1 103 ? -4.847 -12.509 21.163 1.00 44.38 103 MET A CA 1
ATOM 807 C C . MET A 1 103 ? -3.897 -13.442 20.402 1.00 44.38 103 MET A C 1
ATOM 809 O O . MET A 1 103 ? -2.952 -13.977 20.981 1.00 44.38 103 MET A O 1
ATOM 813 N N . VAL A 1 104 ? -4.135 -13.656 19.112 1.00 43.53 104 VAL A N 1
ATOM 814 C CA . VAL A 1 104 ? -3.286 -14.540 18.301 1.00 43.53 104 VAL A CA 1
ATOM 815 C C . VAL A 1 104 ? -1.957 -13.854 17.939 1.00 43.53 104 VAL A C 1
ATOM 817 O O . VAL A 1 104 ? -1.898 -12.653 17.675 1.00 43.53 104 VAL A O 1
ATOM 820 N N . MET A 1 105 ? -0.873 -14.634 17.993 1.00 41.00 105 MET A N 1
ATOM 821 C CA . MET A 1 105 ? 0.447 -14.332 17.432 1.00 41.00 105 MET A CA 1
ATOM 822 C C . MET A 1 105 ? 0.533 -14.872 16.002 1.00 41.00 105 MET A C 1
ATOM 824 O O . MET A 1 105 ? 0.094 -15.993 15.761 1.00 41.00 105 MET A O 1
ATOM 828 N N . CYS A 1 106 ? 1.212 -14.157 15.105 1.00 37.59 106 CYS A N 1
ATOM 829 C CA . CYS A 1 106 ? 1.758 -14.761 13.890 1.00 37.59 106 CYS A CA 1
ATOM 830 C C . CYS A 1 106 ? 3.288 -14.779 13.992 1.00 37.59 106 CYS A C 1
ATOM 832 O O . CYS A 1 106 ? 3.924 -13.728 14.039 1.00 37.59 106 CYS A O 1
ATOM 834 N N . SER A 1 107 ? 3.848 -15.989 14.058 1.00 33.09 107 SER A N 1
ATOM 835 C CA . SER A 1 107 ? 5.263 -16.283 13.836 1.00 33.09 107 SER A CA 1
ATOM 836 C C . SER A 1 107 ? 5.429 -16.622 12.359 1.00 33.09 107 SER A C 1
ATOM 838 O O . SER A 1 107 ? 4.907 -17.638 11.905 1.00 33.09 107 SER A O 1
ATOM 840 N N . THR A 1 108 ? 6.110 -15.765 11.603 1.00 35.06 108 THR A N 1
ATOM 841 C CA . THR A 1 108 ? 6.421 -16.009 10.190 1.00 35.06 108 THR A CA 1
ATOM 842 C C . THR A 1 108 ? 7.763 -16.735 10.120 1.00 35.06 108 THR A C 1
ATOM 844 O O . THR A 1 108 ? 8.814 -16.105 10.030 1.00 35.06 108 THR A O 1
ATOM 847 N N . GLY A 1 109 ? 7.726 -18.061 10.259 1.00 29.48 109 GLY A N 1
ATOM 848 C CA . GLY A 1 109 ? 8.876 -18.947 10.094 1.00 29.48 109 GLY A CA 1
ATOM 849 C C . GLY A 1 109 ? 8.746 -19.755 8.806 1.00 29.48 109 GLY A C 1
ATOM 850 O O . GLY A 1 109 ? 7.714 -20.382 8.595 1.00 29.48 109 GLY A O 1
ATOM 851 N N . ASP A 1 110 ? 9.810 -19.706 8.007 1.00 30.39 110 ASP A N 1
ATOM 852 C CA . ASP A 1 110 ? 10.158 -20.551 6.861 1.00 30.39 110 ASP A CA 1
ATOM 853 C C . ASP A 1 110 ? 9.245 -20.525 5.633 1.00 30.39 110 ASP A C 1
ATOM 855 O O . ASP A 1 110 ? 8.201 -21.160 5.608 1.00 30.39 110 ASP A O 1
ATOM 859 N N . ASN A 1 111 ? 9.719 -19.844 4.578 1.00 29.98 111 ASN A N 1
ATOM 860 C CA . ASN A 1 111 ? 9.564 -20.256 3.177 1.00 29.98 111 ASN A CA 1
ATOM 861 C C . ASN A 1 111 ? 10.498 -19.424 2.279 1.00 29.98 111 ASN A C 1
ATOM 863 O O . ASN A 1 111 ? 10.174 -18.296 1.918 1.00 29.98 111 ASN A O 1
ATOM 867 N N . VAL A 1 112 ? 11.654 -19.979 1.900 1.00 34.16 112 VAL A N 1
ATOM 868 C CA . VAL A 1 112 ? 12.438 -19.494 0.750 1.00 34.16 112 VAL A CA 1
ATOM 869 C C . VAL A 1 112 ? 13.034 -20.701 0.025 1.00 34.16 112 VAL A C 1
ATOM 871 O O . VAL A 1 112 ? 13.992 -21.307 0.496 1.00 34.16 112 VAL A O 1
ATOM 874 N N . THR A 1 113 ? 12.481 -21.038 -1.140 1.00 40.62 113 THR A N 1
ATOM 875 C CA . THR A 1 113 ? 13.147 -21.866 -2.157 1.00 40.62 113 THR A CA 1
ATOM 876 C C . THR A 1 113 ? 13.236 -21.078 -3.472 1.00 40.62 113 THR A C 1
ATOM 878 O O . THR A 1 113 ? 12.367 -20.246 -3.747 1.00 40.62 113 THR A O 1
ATOM 881 N N . PRO A 1 114 ? 14.310 -21.247 -4.265 1.00 44.91 114 PRO A N 1
ATOM 882 C CA . PRO A 1 114 ? 14.640 -20.316 -5.340 1.00 44.91 114 PRO A CA 1
ATOM 883 C C . PRO A 1 114 ? 14.088 -20.754 -6.706 1.00 44.91 114 PRO A C 1
ATOM 885 O O . PRO A 1 114 ? 14.863 -21.143 -7.567 1.00 44.91 114 PRO A O 1
ATOM 888 N N . GLU A 1 115 ? 12.779 -20.625 -6.945 1.00 43.53 115 GLU A N 1
ATOM 889 C CA . GLU A 1 115 ? 12.178 -20.720 -8.296 1.00 43.53 115 GLU A CA 1
ATOM 890 C C . GLU A 1 115 ? 11.006 -19.716 -8.448 1.00 43.53 115 GLU A C 1
ATOM 892 O O . GLU A 1 115 ? 9.838 -20.071 -8.561 1.00 43.53 115 GLU A O 1
ATOM 897 N N . ALA A 1 116 ? 11.304 -18.410 -8.378 1.00 45.88 116 ALA A N 1
ATOM 898 C CA . ALA A 1 116 ? 10.323 -17.364 -8.032 1.00 45.88 116 ALA A CA 1
ATOM 899 C C . ALA A 1 116 ? 9.931 -16.403 -9.178 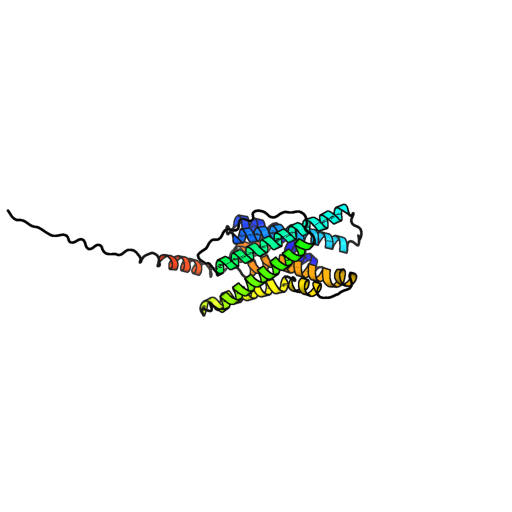1.00 45.88 116 ALA A C 1
ATOM 901 O O . ALA A 1 116 ? 9.890 -15.187 -8.997 1.00 45.88 116 ALA A O 1
ATOM 902 N N . GLY A 1 117 ? 9.651 -16.925 -10.373 1.00 49.53 117 GLY A N 1
ATOM 903 C CA . GLY A 1 117 ? 9.077 -16.123 -11.466 1.00 49.53 117 GLY A CA 1
ATOM 904 C C . GLY A 1 117 ? 7.550 -16.253 -11.534 1.00 49.53 117 GLY A C 1
ATOM 905 O O . GLY A 1 117 ? 6.843 -15.294 -11.223 1.00 49.53 117 GLY A O 1
ATOM 906 N N . PRO A 1 118 ? 7.030 -17.444 -11.885 1.00 57.94 118 PRO A N 1
ATOM 907 C CA . PRO A 1 118 ? 5.589 -17.710 -11.940 1.00 57.94 118 PRO A CA 1
ATOM 908 C C . PRO A 1 118 ? 4.937 -17.696 -10.550 1.00 57.94 118 PRO A C 1
ATOM 910 O O . PRO A 1 118 ? 3.839 -17.174 -10.384 1.00 57.94 118 PRO A O 1
ATOM 913 N N . PHE A 1 119 ? 5.666 -18.174 -9.534 1.00 57.94 119 PHE A N 1
ATOM 914 C CA . PHE A 1 119 ? 5.173 -18.280 -8.160 1.00 57.94 119 PHE A CA 1
ATOM 915 C C . PHE A 1 119 ? 4.751 -16.931 -7.567 1.00 57.94 119 PHE A C 1
ATOM 917 O O . PHE A 1 119 ? 3.713 -16.844 -6.933 1.00 57.94 119 PHE A O 1
ATOM 924 N N . VAL A 1 120 ? 5.500 -15.853 -7.824 1.00 55.97 120 VAL A N 1
ATOM 925 C CA . VAL A 1 120 ? 5.207 -14.523 -7.254 1.00 55.97 120 VAL A CA 1
ATOM 926 C C . VAL A 1 120 ? 3.906 -13.939 -7.817 1.00 55.97 120 VAL A C 1
ATOM 928 O O . VAL A 1 120 ? 3.221 -13.163 -7.148 1.00 55.97 120 VAL A O 1
ATOM 931 N N . TYR A 1 121 ? 3.551 -14.304 -9.051 1.00 61.31 121 TYR A N 1
ATOM 932 C CA . TYR A 1 121 ? 2.301 -13.867 -9.662 1.00 61.31 121 TYR A CA 1
ATOM 933 C C . TYR A 1 121 ? 1.101 -14.631 -9.090 1.00 61.31 121 TYR A C 1
ATOM 935 O O . TYR A 1 121 ? 0.120 -14.005 -8.680 1.00 61.31 121 TYR A O 1
ATOM 943 N N . ASP A 1 122 ? 1.214 -15.957 -8.987 1.00 66.44 122 ASP A N 1
ATOM 944 C CA . ASP A 1 122 ? 0.176 -16.812 -8.405 1.00 66.44 122 ASP A CA 1
ATOM 945 C C . ASP A 1 122 ? -0.015 -16.527 -6.909 1.00 66.44 122 ASP A C 1
ATOM 947 O O . ASP A 1 122 ? -1.143 -16.371 -6.440 1.00 66.44 122 ASP A O 1
ATOM 951 N N . GLU A 1 123 ? 1.078 -16.347 -6.165 1.00 67.62 123 GLU A N 1
ATOM 952 C CA . GLU A 1 123 ? 1.060 -15.948 -4.758 1.00 67.62 123 GLU A CA 1
ATOM 953 C C . GLU A 1 123 ? 0.380 -14.584 -4.589 1.00 67.62 123 GLU A C 1
ATOM 955 O O . GLU A 1 123 ? -0.493 -14.425 -3.737 1.00 67.62 123 GLU A O 1
ATOM 960 N N . GLY A 1 124 ? 0.693 -13.612 -5.453 1.00 68.38 124 GLY A N 1
ATOM 961 C CA . GLY A 1 124 ? 0.047 -12.302 -5.442 1.00 68.38 124 GLY A CA 1
ATOM 962 C C . GLY A 1 124 ? -1.470 -12.375 -5.648 1.00 68.38 124 GLY A C 1
ATOM 963 O O . GLY A 1 124 ? -2.216 -11.658 -4.974 1.00 68.38 124 GLY A O 1
ATOM 964 N N . LEU A 1 125 ? -1.945 -13.257 -6.533 1.00 72.94 125 LEU A N 1
ATOM 965 C CA . LEU A 1 125 ? -3.377 -13.492 -6.739 1.00 72.94 125 LEU A CA 1
ATOM 966 C C . LEU A 1 125 ? -4.022 -14.165 -5.528 1.00 72.94 125 LEU A C 1
ATOM 968 O O . LEU A 1 125 ? -5.082 -13.722 -5.085 1.00 72.94 125 LEU A O 1
ATOM 972 N N . VAL A 1 126 ? -3.389 -15.193 -4.961 1.00 79.06 126 VAL A N 1
ATOM 973 C CA . VAL A 1 126 ? -3.892 -15.888 -3.766 1.00 79.06 126 VAL A CA 1
ATOM 974 C C . VAL A 1 126 ? -3.990 -14.926 -2.584 1.00 79.06 126 VAL A C 1
ATOM 976 O O . VAL A 1 126 ? -5.028 -14.878 -1.919 1.00 79.06 126 VAL A O 1
ATOM 979 N N . ILE A 1 127 ? -2.959 -14.110 -2.354 1.00 73.81 127 ILE A N 1
ATOM 980 C CA . ILE A 1 127 ? -2.957 -13.071 -1.319 1.00 73.81 127 ILE A CA 1
ATOM 981 C C . ILE A 1 127 ? -4.103 -12.086 -1.561 1.00 73.81 127 ILE A C 1
ATOM 983 O O . ILE A 1 127 ? -4.849 -11.780 -0.631 1.00 73.81 127 ILE A O 1
ATOM 987 N N . PHE A 1 128 ? -4.293 -11.634 -2.803 1.00 76.06 128 PHE A N 1
ATOM 988 C CA . PHE A 1 128 ? -5.360 -10.700 -3.152 1.00 76.06 128 PHE A CA 1
ATOM 989 C C . PHE A 1 128 ? -6.757 -11.280 -2.907 1.00 76.06 128 PHE A C 1
ATOM 991 O O . PHE A 1 128 ? -7.591 -10.624 -2.282 1.00 76.06 128 PHE A O 1
ATOM 998 N N . PHE A 1 129 ? -7.025 -12.507 -3.357 1.00 82.12 129 PHE A N 1
ATOM 999 C CA . PHE A 1 129 ? -8.311 -13.163 -3.118 1.00 82.12 129 PHE A CA 1
ATOM 1000 C C . PHE A 1 129 ? -8.550 -13.418 -1.633 1.00 82.12 129 PHE A C 1
ATOM 1002 O O . PHE A 1 129 ? -9.671 -13.240 -1.158 1.00 82.12 129 PHE A O 1
ATOM 1009 N N . THR A 1 130 ? -7.502 -13.772 -0.892 1.00 81.56 130 THR A N 1
ATOM 1010 C CA . THR A 1 130 ? -7.579 -13.956 0.560 1.00 81.56 130 THR A CA 1
ATOM 1011 C C . THR A 1 130 ? -7.904 -12.638 1.254 1.00 81.56 130 THR A C 1
ATOM 1013 O O . THR A 1 130 ? -8.828 -12.580 2.060 1.00 81.56 130 THR A O 1
ATOM 1016 N N . GLU A 1 131 ? -7.219 -11.548 0.906 1.00 77.06 131 GLU A N 1
ATOM 1017 C CA . GLU A 1 131 ? -7.501 -10.215 1.441 1.00 77.06 131 GLU A CA 1
ATOM 1018 C C . GLU A 1 131 ? -8.927 -9.761 1.089 1.00 77.06 131 GLU A C 1
ATOM 1020 O O . GLU A 1 131 ? -9.659 -9.262 1.949 1.00 77.06 131 GLU A O 1
ATOM 1025 N N . PHE A 1 132 ? -9.362 -9.997 -0.150 1.00 82.50 132 PHE A N 1
ATOM 1026 C CA . PHE A 1 132 ? -10.724 -9.715 -0.587 1.00 82.50 132 PHE A CA 1
ATOM 1027 C C . PHE A 1 132 ? -11.752 -10.492 0.240 1.00 82.50 132 PHE A C 1
ATOM 1029 O O . PHE A 1 132 ? -12.703 -9.900 0.756 1.00 82.50 132 PHE A O 1
ATOM 1036 N N . ALA A 1 133 ? -11.537 -11.793 0.435 1.00 85.81 133 ALA A N 1
ATOM 1037 C CA . ALA A 1 133 ? -12.395 -12.638 1.256 1.00 85.81 133 ALA A CA 1
ATOM 1038 C C . ALA A 1 133 ? -12.435 -12.164 2.717 1.00 85.81 133 ALA A C 1
ATOM 1040 O O . ALA A 1 133 ? -13.519 -12.085 3.300 1.00 85.81 133 ALA A O 1
ATOM 1041 N N . CYS A 1 134 ? -11.295 -11.772 3.297 1.00 83.00 134 CYS A N 1
ATOM 1042 C CA . CYS A 1 134 ? -11.227 -11.185 4.637 1.00 83.00 134 CYS A CA 1
ATOM 1043 C C . CYS A 1 134 ? -12.106 -9.933 4.739 1.00 83.00 134 CYS A C 1
ATOM 1045 O O . CYS A 1 134 ? -12.914 -9.814 5.662 1.00 83.00 134 CYS A O 1
ATOM 1047 N N . TYR A 1 135 ? -12.003 -9.013 3.778 1.00 80.88 135 TYR A N 1
ATOM 1048 C CA . TYR A 1 135 ? -12.791 -7.783 3.795 1.00 80.88 135 TYR A CA 1
ATOM 1049 C C . TYR A 1 135 ? -14.284 -8.014 3.578 1.00 80.88 135 TYR A C 1
ATOM 1051 O O . TYR A 1 135 ? -15.091 -7.416 4.291 1.00 80.88 135 TYR A O 1
ATOM 1059 N N . VAL A 1 136 ? -14.664 -8.903 2.656 1.00 86.06 136 VAL A N 1
ATOM 1060 C CA . VAL A 1 136 ? -16.066 -9.308 2.470 1.00 86.06 136 VAL A CA 1
ATOM 1061 C C . VAL A 1 136 ? -16.609 -9.938 3.750 1.00 86.06 136 VAL A C 1
ATOM 1063 O O . VAL A 1 136 ? -17.715 -9.609 4.171 1.00 86.06 136 VAL A O 1
ATOM 1066 N N . THR A 1 137 ? -15.818 -10.769 4.427 1.00 86.94 137 THR A N 1
ATOM 1067 C CA . THR A 1 137 ? -16.212 -11.398 5.694 1.00 86.94 137 THR A CA 1
ATOM 1068 C C . THR A 1 137 ? -16.423 -10.358 6.794 1.00 86.94 137 THR A C 1
ATOM 1070 O O . THR A 1 137 ? -17.466 -10.363 7.445 1.00 86.94 137 THR A O 1
ATOM 1073 N N . ILE A 1 138 ? -15.493 -9.411 6.968 1.00 82.25 138 ILE A N 1
ATOM 1074 C CA . ILE A 1 138 ? -15.644 -8.294 7.918 1.00 82.25 138 ILE A CA 1
ATOM 1075 C C . ILE A 1 138 ? -16.911 -7.492 7.601 1.00 82.25 138 ILE A C 1
ATOM 1077 O O . ILE A 1 138 ? -17.687 -7.172 8.502 1.00 82.25 138 ILE A O 1
ATOM 1081 N N . TRP A 1 139 ? -17.146 -7.193 6.324 1.00 84.88 139 TRP A N 1
ATOM 1082 C CA . TRP A 1 139 ? -18.326 -6.460 5.878 1.00 84.88 139 TRP A CA 1
ATOM 1083 C C . TRP A 1 139 ? -19.625 -7.200 6.217 1.00 84.88 139 TRP A C 1
ATOM 1085 O O . TRP A 1 139 ? -20.525 -6.606 6.812 1.00 84.88 139 TRP A O 1
ATOM 1095 N N . LEU A 1 140 ? -19.699 -8.502 5.928 1.00 88.25 140 LEU A N 1
ATOM 1096 C CA . LEU A 1 140 ? -20.845 -9.347 6.268 1.00 88.25 140 LEU A CA 1
ATOM 1097 C C . LEU A 1 140 ? -21.073 -9.417 7.782 1.00 88.25 140 LEU A C 1
ATOM 1099 O O . LEU A 1 140 ? -22.206 -9.269 8.233 1.00 88.25 140 LEU A O 1
ATOM 1103 N N . ILE A 1 141 ? -20.017 -9.565 8.587 1.00 86.81 141 ILE A N 1
ATOM 1104 C CA . ILE A 1 141 ? -20.138 -9.597 10.053 1.00 86.81 141 ILE A CA 1
ATOM 1105 C C . ILE A 1 141 ? -20.702 -8.277 10.583 1.00 86.81 141 ILE A C 1
ATOM 1107 O O . ILE A 1 141 ? -21.595 -8.293 11.431 1.00 86.81 141 ILE A O 1
ATOM 1111 N N . ILE A 1 142 ? -20.226 -7.135 10.076 1.00 83.31 142 ILE A N 1
ATOM 1112 C CA . ILE A 1 142 ? -20.744 -5.818 10.471 1.00 83.31 142 ILE A CA 1
ATOM 1113 C C . ILE A 1 142 ? -22.217 -5.666 10.062 1.00 83.31 142 ILE A C 1
ATOM 1115 O O . ILE A 1 142 ? -23.006 -5.098 10.819 1.00 83.31 142 ILE A O 1
ATOM 1119 N N . LEU A 1 143 ? -22.608 -6.187 8.894 1.00 84.25 143 LEU A N 1
ATOM 1120 C CA . LEU A 1 143 ? -24.006 -6.190 8.458 1.00 84.25 143 LEU A CA 1
ATOM 1121 C C . LEU A 1 143 ? -24.904 -7.048 9.355 1.00 84.25 143 LEU A C 1
ATOM 1123 O O . LEU A 1 143 ? -26.046 -6.660 9.597 1.00 84.25 143 LEU A O 1
ATOM 1127 N N . ILE A 1 144 ? -24.398 -8.177 9.854 1.00 87.50 144 ILE A N 1
ATOM 1128 C CA . ILE A 1 144 ? -25.140 -9.096 10.727 1.00 87.50 144 ILE A CA 1
ATOM 1129 C C . ILE A 1 144 ? -25.247 -8.538 12.155 1.00 87.50 144 ILE A C 1
ATOM 1131 O O . ILE A 1 144 ? -26.324 -8.569 12.744 1.00 87.50 144 ILE A O 1
ATOM 1135 N N . LYS A 1 145 ? -24.174 -7.961 12.715 1.00 80.88 145 LYS A N 1
ATOM 1136 C CA . LYS A 1 145 ? -24.116 -7.429 14.097 1.00 80.88 145 LYS A CA 1
ATOM 1137 C C . LYS A 1 145 ? -24.875 -6.108 14.315 1.00 80.88 145 LYS A C 1
ATOM 1139 O O . LYS A 1 145 ? -24.615 -5.401 15.284 1.00 80.88 145 LYS A O 1
ATOM 1144 N N . LYS A 1 146 ? -25.800 -5.743 13.429 1.00 74.81 146 LYS A N 1
ATOM 1145 C CA . LYS A 1 146 ? -26.427 -4.418 13.314 1.00 74.81 146 LYS A CA 1
ATOM 1146 C C . LYS A 1 146 ? -27.267 -4.012 14.545 1.00 74.81 146 LYS A C 1
ATOM 1148 O O . LYS A 1 146 ? -28.492 -4.012 14.504 1.00 74.81 146 LYS A O 1
ATOM 1153 N N . SER A 1 147 ? -26.602 -3.591 15.621 1.00 63.44 147 SER A N 1
ATOM 1154 C CA . SER A 1 147 ? -27.170 -2.830 16.739 1.00 63.44 147 SER A CA 1
ATOM 1155 C C . SER A 1 147 ? -27.246 -1.342 16.369 1.00 63.44 147 SER A C 1
ATOM 1157 O O . SER A 1 147 ? -26.309 -0.775 15.802 1.00 63.44 147 SER A O 1
ATOM 1159 N N . SER A 1 148 ? -28.382 -0.703 16.660 1.00 63.19 148 SER A N 1
ATOM 1160 C CA . SER A 1 148 ? -28.780 0.621 16.144 1.00 63.19 148 SER A CA 1
ATOM 1161 C C . SER A 1 148 ? -27.759 1.749 16.398 1.00 63.19 148 SER A C 1
ATOM 1163 O O . SER A 1 148 ? -27.605 2.644 15.567 1.00 63.19 148 SER A O 1
ATOM 1165 N N . GLN A 1 149 ? -27.000 1.691 17.499 1.00 63.94 149 GLN A N 1
ATOM 1166 C CA . GLN A 1 149 ? -26.126 2.789 17.938 1.00 63.94 149 GLN A CA 1
ATOM 1167 C C . GLN A 1 149 ? -24.674 2.692 17.416 1.00 63.94 149 GLN A C 1
ATOM 1169 O O . GLN A 1 149 ? -24.041 3.721 17.182 1.00 63.94 149 GLN A O 1
ATOM 1174 N N . GLU A 1 150 ? -24.161 1.492 17.109 1.00 71.44 150 GLU A N 1
ATOM 1175 C CA . GLU A 1 150 ? -22.826 1.305 16.494 1.00 71.44 150 GLU A CA 1
ATOM 1176 C C . GLU A 1 150 ? -22.806 1.563 14.975 1.00 71.44 150 GLU A C 1
ATOM 1178 O O . GLU A 1 150 ? -21.752 1.579 14.324 1.00 71.44 150 GLU A O 1
ATOM 1183 N N . MET A 1 151 ? -23.974 1.811 14.378 1.00 68.06 151 MET A N 1
ATOM 1184 C CA . MET A 1 151 ? -24.127 1.909 12.929 1.00 68.06 151 MET A CA 1
ATOM 1185 C C . MET A 1 151 ? -23.430 3.142 12.323 1.00 68.06 151 MET A C 1
ATOM 1187 O O . MET A 1 151 ? -23.023 3.121 11.162 1.00 68.06 151 MET A O 1
ATOM 1191 N N . ALA A 1 152 ? -23.277 4.232 13.082 1.00 73.56 152 ALA A N 1
ATOM 1192 C CA . ALA A 1 152 ? -22.673 5.463 12.567 1.00 73.56 152 ALA A CA 1
ATOM 1193 C C . ALA A 1 152 ? -21.149 5.344 12.382 1.00 73.56 152 ALA A C 1
ATOM 1195 O O . ALA A 1 152 ? -20.610 5.798 11.368 1.00 73.56 152 ALA A O 1
ATOM 1196 N N . ASN A 1 153 ? -20.459 4.707 13.333 1.00 72.12 153 ASN A N 1
ATOM 1197 C CA . ASN A 1 153 ? -19.005 4.530 13.281 1.00 72.12 153 ASN A CA 1
ATOM 1198 C C . ASN A 1 153 ? -18.612 3.418 12.300 1.00 72.12 153 ASN A C 1
ATOM 1200 O O . ASN A 1 153 ? -17.705 3.604 11.488 1.00 72.12 153 ASN A O 1
ATOM 1204 N N . SER A 1 154 ? -19.359 2.313 12.290 1.00 74.75 154 SER A N 1
ATOM 1205 C CA . SER A 1 154 ? -19.139 1.197 11.362 1.00 74.75 154 SER A CA 1
ATOM 1206 C C . SER A 1 154 ? -19.338 1.589 9.893 1.00 74.75 154 SER A C 1
ATOM 1208 O O . SER A 1 154 ? -18.548 1.184 9.044 1.00 74.75 154 SER A O 1
ATOM 1210 N N . LYS A 1 155 ? -20.310 2.456 9.568 1.00 78.12 155 LYS A N 1
ATOM 1211 C CA . LYS A 1 155 ? -20.494 2.969 8.196 1.00 78.12 155 LYS A CA 1
ATOM 1212 C C . LYS A 1 155 ? -19.284 3.744 7.675 1.00 78.12 155 LYS A C 1
ATOM 1214 O O . LYS A 1 155 ? -18.939 3.610 6.503 1.00 78.12 155 LYS A O 1
ATOM 1219 N N . LYS A 1 156 ? -18.635 4.554 8.521 1.00 79.69 156 LYS A N 1
ATOM 1220 C CA . LYS A 1 156 ? -17.420 5.294 8.132 1.00 79.69 156 LYS A CA 1
ATOM 1221 C C . LYS A 1 156 ? -16.265 4.336 7.849 1.00 79.69 156 LYS A C 1
ATOM 1223 O O . LYS A 1 156 ? -15.592 4.507 6.836 1.00 79.69 156 LYS A O 1
ATOM 1228 N N . LEU A 1 157 ? -16.097 3.322 8.699 1.00 77.06 157 LEU A N 1
ATOM 1229 C CA . LEU A 1 157 ? -15.089 2.277 8.531 1.00 77.06 157 LEU A CA 1
ATOM 1230 C C . LEU A 1 157 ? -15.324 1.457 7.253 1.00 77.06 157 LEU A C 1
ATOM 1232 O O . LEU A 1 157 ? -14.404 1.267 6.470 1.00 77.06 157 LEU A O 1
ATOM 1236 N N . ILE A 1 158 ? -16.562 1.025 6.992 1.00 79.44 158 ILE A N 1
ATOM 1237 C CA . ILE A 1 158 ? -16.908 0.289 5.765 1.00 79.44 158 ILE A CA 1
ATOM 1238 C C . ILE A 1 158 ? -16.623 1.138 4.525 1.00 79.44 158 ILE A C 1
ATOM 1240 O O . ILE A 1 158 ? -16.059 0.644 3.548 1.00 79.44 158 ILE A O 1
ATOM 1244 N N . LYS A 1 159 ? -16.994 2.424 4.555 1.00 82.00 159 LYS A N 1
ATOM 1245 C CA . LYS A 1 159 ? -16.763 3.330 3.429 1.00 82.00 159 LYS A CA 1
ATOM 1246 C C . LYS A 1 159 ? -15.269 3.493 3.147 1.00 82.00 159 LYS A C 1
ATOM 1248 O O . LYS A 1 159 ? -14.883 3.460 1.984 1.00 82.00 159 LYS A O 1
ATOM 1253 N N . SER A 1 160 ? -14.434 3.634 4.179 1.00 80.31 160 SER A N 1
ATOM 1254 C CA . SER A 1 160 ? -12.983 3.751 3.995 1.00 80.31 160 SER A CA 1
ATOM 1255 C C . SER A 1 160 ? -12.359 2.460 3.461 1.00 80.31 160 SER A C 1
ATOM 1257 O O . SER A 1 160 ? -11.570 2.522 2.522 1.00 80.31 160 SER A O 1
ATOM 1259 N N . LEU A 1 161 ? -12.773 1.299 3.976 1.00 75.00 161 LEU A N 1
ATOM 1260 C CA . LEU A 1 161 ? -12.337 -0.015 3.492 1.00 75.00 161 LEU A CA 1
ATOM 1261 C C . LEU A 1 161 ? -12.690 -0.231 2.017 1.00 75.00 161 LEU A C 1
ATOM 1263 O O . LEU A 1 161 ? -11.843 -0.629 1.226 1.00 75.00 161 LEU A O 1
ATOM 1267 N N . THR A 1 162 ? -13.930 0.084 1.636 1.00 80.31 162 THR A N 1
ATOM 1268 C CA . THR A 1 162 ? -14.409 -0.080 0.253 1.00 80.31 162 THR A CA 1
ATOM 1269 C C . THR A 1 162 ? -13.610 0.799 -0.709 1.00 80.31 162 THR A C 1
ATOM 1271 O O . THR A 1 162 ? -13.234 0.362 -1.795 1.00 80.31 162 THR A O 1
ATOM 1274 N N . ILE A 1 163 ? -13.305 2.034 -0.293 1.00 82.25 163 ILE A N 1
ATOM 1275 C CA . ILE A 1 163 ? -12.469 2.958 -1.065 1.00 82.25 163 ILE A CA 1
ATOM 1276 C C . ILE A 1 163 ? -11.045 2.402 -1.217 1.00 82.25 163 ILE A C 1
ATOM 1278 O O . ILE A 1 163 ? -10.518 2.419 -2.326 1.00 82.25 163 ILE A O 1
ATOM 1282 N N . LEU A 1 164 ? -10.442 1.863 -0.152 1.00 73.94 164 LEU A N 1
ATOM 1283 C CA . LEU A 1 164 ? -9.107 1.251 -0.216 1.00 73.94 164 LEU A CA 1
ATOM 1284 C C . LEU A 1 164 ? -9.065 0.071 -1.196 1.00 73.94 164 LEU A C 1
ATOM 1286 O O . LEU A 1 164 ? -8.161 -0.003 -2.027 1.00 73.94 164 LEU A O 1
ATOM 1290 N N . MET A 1 165 ? -10.072 -0.807 -1.161 1.00 73.88 165 MET A N 1
ATOM 1291 C CA . MET A 1 165 ? -10.150 -1.945 -2.080 1.00 73.88 165 MET A CA 1
ATOM 1292 C C . MET A 1 165 ? -10.297 -1.504 -3.537 1.00 73.88 165 MET A C 1
ATOM 1294 O O . MET A 1 165 ? -9.586 -2.016 -4.402 1.00 73.88 165 MET A O 1
ATOM 1298 N N . GLY A 1 166 ? -11.164 -0.522 -3.806 1.00 74.44 166 GLY A N 1
ATOM 1299 C CA . GLY A 1 166 ? -11.376 0.007 -5.155 1.00 74.44 166 GLY A CA 1
ATOM 1300 C C . GLY A 1 166 ? -10.152 0.731 -5.722 1.00 74.44 166 GLY A C 1
ATOM 1301 O O . GLY A 1 166 ? -9.840 0.580 -6.901 1.00 74.44 166 GLY A O 1
ATOM 1302 N N . ILE A 1 167 ? -9.426 1.482 -4.887 1.00 72.81 167 ILE A N 1
ATOM 1303 C CA . ILE A 1 167 ? -8.248 2.259 -5.310 1.00 72.81 167 ILE A CA 1
ATOM 1304 C C . ILE A 1 167 ? -7.004 1.382 -5.481 1.00 72.81 167 ILE A C 1
ATOM 1306 O O . ILE A 1 167 ? -6.127 1.741 -6.263 1.00 72.81 167 ILE A O 1
ATOM 1310 N N . SER A 1 168 ? -6.923 0.225 -4.813 1.00 68.56 168 SER A N 1
ATOM 1311 C CA . SER A 1 168 ? -5.740 -0.652 -4.842 1.00 68.56 168 SER A CA 1
ATOM 1312 C C . SER A 1 168 ? -5.277 -1.066 -6.251 1.00 68.56 168 SER A C 1
ATOM 1314 O O . SER A 1 168 ? -4.148 -1.524 -6.412 1.00 68.56 168 SER A O 1
ATOM 1316 N N . GLY A 1 169 ? -6.114 -0.904 -7.287 1.00 68.38 169 GLY A N 1
ATOM 1317 C CA . GLY A 1 169 ? -5.756 -1.159 -8.687 1.00 68.38 169 GLY A CA 1
ATOM 1318 C C . GLY A 1 169 ? -5.562 -2.643 -9.012 1.00 68.38 169 GLY A C 1
ATOM 1319 O O . GLY A 1 169 ? -5.328 -2.998 -10.165 1.00 68.38 169 GLY A O 1
ATOM 1320 N N . GLN A 1 170 ? -5.703 -3.524 -8.021 1.00 71.88 170 GLN A N 1
ATOM 1321 C CA . GLN A 1 170 ? -5.500 -4.963 -8.169 1.00 71.88 170 GLN A CA 1
ATOM 1322 C C . GLN A 1 170 ? -6.586 -5.603 -9.033 1.00 71.88 170 GLN A C 1
ATOM 1324 O O . GLN A 1 170 ? -6.280 -6.433 -9.883 1.00 71.88 170 GLN A O 1
ATOM 1329 N N . ILE A 1 171 ? -7.835 -5.138 -8.902 1.00 75.31 171 ILE A N 1
ATOM 1330 C CA . ILE A 1 171 ? -8.942 -5.543 -9.783 1.00 75.31 171 ILE A CA 1
ATOM 1331 C C . ILE A 1 171 ? -8.575 -5.264 -11.242 1.00 75.31 171 ILE A C 1
ATOM 1333 O O . ILE A 1 171 ? -8.784 -6.106 -12.108 1.00 75.31 171 ILE A O 1
ATOM 1337 N N . TRP A 1 172 ? -7.969 -4.103 -11.505 1.00 74.31 172 TRP A N 1
ATOM 1338 C CA . TRP A 1 172 ? -7.544 -3.740 -12.848 1.00 74.31 172 TRP A CA 1
ATOM 1339 C C . TRP A 1 172 ? -6.443 -4.679 -13.352 1.00 74.31 172 TRP A C 1
ATOM 1341 O O . TRP A 1 172 ? -6.542 -5.157 -14.471 1.00 74.31 172 TRP A O 1
ATOM 1351 N N . ARG A 1 173 ? -5.458 -5.057 -12.521 1.00 69.81 173 ARG A N 1
ATOM 1352 C CA . ARG A 1 173 ? -4.437 -6.054 -12.907 1.00 69.81 173 ARG A CA 1
ATOM 1353 C C . ARG A 1 173 ? -5.043 -7.398 -13.300 1.00 69.81 173 ARG A C 1
ATOM 1355 O O . ARG A 1 173 ? -4.614 -7.952 -14.302 1.00 69.81 173 ARG A O 1
ATOM 1362 N N . VAL A 1 174 ? -6.033 -7.889 -12.553 1.00 74.81 174 VAL A N 1
ATOM 1363 C CA . VAL A 1 174 ? -6.732 -9.141 -12.890 1.00 74.81 174 VAL A CA 1
ATOM 1364 C C . VAL A 1 174 ? -7.438 -9.004 -14.233 1.00 74.81 174 VAL A C 1
ATOM 1366 O O . VAL A 1 174 ? -7.239 -9.838 -15.106 1.00 74.81 174 VAL A O 1
ATOM 1369 N N . VAL A 1 175 ? -8.212 -7.930 -14.425 1.00 80.19 175 VAL A N 1
ATOM 1370 C CA . VAL A 1 175 ? -8.922 -7.667 -15.687 1.00 80.19 175 VAL A CA 1
ATOM 1371 C C . VAL A 1 175 ? -7.947 -7.624 -16.863 1.00 80.19 175 VAL A C 1
ATOM 1373 O O . VAL A 1 175 ? -8.202 -8.242 -17.889 1.00 80.19 175 VAL A O 1
ATOM 1376 N N . LEU A 1 176 ? -6.807 -6.955 -16.703 1.00 72.88 176 LEU A N 1
ATOM 1377 C CA . LEU A 1 176 ? -5.808 -6.803 -17.757 1.00 72.88 176 LEU A CA 1
ATOM 1378 C C . LEU A 1 176 ? -5.143 -8.111 -18.179 1.00 72.88 176 LEU A C 1
ATOM 1380 O O . LEU A 1 176 ? -4.789 -8.238 -19.344 1.00 72.88 176 LEU A O 1
ATOM 1384 N N . THR A 1 177 ? -5.003 -9.084 -17.280 1.00 68.06 177 THR A N 1
ATOM 1385 C CA . THR A 1 177 ? -4.469 -10.411 -17.630 1.00 68.06 177 THR A CA 1
ATOM 1386 C C . THR A 1 177 ? -5.384 -11.166 -18.589 1.00 68.06 177 THR A C 1
ATOM 1388 O O . THR A 1 177 ? -4.912 -11.983 -19.373 1.00 68.06 177 THR A O 1
ATOM 1391 N N . TYR A 1 178 ? -6.687 -10.880 -18.557 1.00 77.06 178 TYR A N 1
ATOM 1392 C CA . TYR A 1 178 ? -7.667 -11.517 -19.436 1.00 77.06 178 TYR A CA 1
ATOM 1393 C C . TYR A 1 178 ? -7.878 -10.780 -20.759 1.00 77.06 178 TYR A C 1
ATOM 1395 O O . TYR A 1 178 ? -8.485 -11.344 -21.668 1.00 77.06 178 TYR A O 1
ATOM 1403 N N . VAL A 1 179 ? -7.392 -9.543 -20.901 1.00 83.00 179 VAL A N 1
ATOM 1404 C CA . VAL A 1 179 ? -7.535 -8.793 -22.150 1.00 83.00 179 VAL A CA 1
ATOM 1405 C C . VAL A 1 179 ? -6.266 -8.926 -22.985 1.00 83.00 179 VAL A C 1
ATOM 1407 O O . VAL A 1 179 ? -5.186 -8.494 -22.591 1.00 83.00 179 VAL A O 1
ATOM 1410 N N . SER A 1 180 ? -6.407 -9.518 -24.169 1.00 78.19 180 SER A N 1
ATOM 1411 C CA . SER A 1 180 ? -5.320 -9.714 -25.128 1.00 78.19 180 SER A CA 1
ATOM 1412 C C . SER A 1 180 ? -4.962 -8.385 -25.802 1.00 78.19 180 SER A C 1
ATOM 1414 O O . SER A 1 180 ? -5.534 -8.019 -26.827 1.00 78.19 180 SER A O 1
ATOM 1416 N N . PHE A 1 181 ? -4.038 -7.634 -25.212 1.00 79.94 181 PHE A N 1
ATOM 1417 C CA . PHE A 1 181 ? -3.483 -6.425 -25.816 1.00 79.94 181 PHE A CA 1
ATOM 1418 C C . PHE A 1 181 ? -2.125 -6.709 -26.461 1.00 79.94 181 PHE A C 1
ATOM 1420 O O . PHE A 1 181 ? -1.393 -7.598 -26.032 1.00 79.94 181 PHE A O 1
ATOM 1427 N N . ASP A 1 182 ? -1.778 -5.921 -27.478 1.00 82.00 182 ASP A N 1
ATOM 1428 C CA . ASP A 1 182 ? -0.424 -5.915 -28.028 1.00 82.00 182 ASP A CA 1
ATOM 1429 C C . ASP A 1 182 ? 0.599 -5.488 -26.959 1.00 82.00 182 ASP A C 1
ATOM 1431 O O . ASP A 1 182 ? 0.291 -4.663 -26.093 1.00 82.00 182 ASP A O 1
ATOM 1435 N N . ALA A 1 183 ? 1.822 -6.023 -27.013 1.00 73.44 183 ALA A N 1
ATOM 1436 C CA . ALA A 1 183 ? 2.845 -5.797 -25.987 1.00 73.44 183 ALA A CA 1
ATOM 1437 C C . ALA A 1 183 ? 3.151 -4.302 -25.789 1.00 73.44 183 ALA A C 1
ATOM 1439 O O . ALA A 1 183 ? 3.286 -3.833 -24.656 1.00 73.44 183 ALA A O 1
ATOM 1440 N N . PHE A 1 184 ? 3.167 -3.533 -26.882 1.00 71.94 184 PHE A N 1
ATOM 1441 C CA . PHE A 1 184 ? 3.351 -2.086 -26.833 1.00 71.94 184 PHE A CA 1
ATOM 1442 C C . PHE A 1 184 ? 2.178 -1.386 -26.134 1.00 71.94 184 PHE A C 1
ATOM 1444 O O . PHE A 1 184 ? 2.369 -0.471 -25.327 1.00 71.94 184 PHE A O 1
ATOM 1451 N N . ALA A 1 185 ? 0.951 -1.844 -26.398 1.00 76.06 185 ALA A N 1
ATOM 1452 C CA . ALA A 1 185 ? -0.235 -1.290 -25.764 1.00 76.06 185 ALA A CA 1
ATOM 1453 C C . ALA A 1 185 ? -0.276 -1.589 -24.256 1.00 76.06 185 ALA A C 1
ATOM 1455 O O . ALA A 1 185 ? -0.645 -0.720 -23.457 1.00 76.06 185 ALA A O 1
ATOM 1456 N N . ILE A 1 186 ? 0.167 -2.790 -23.869 1.00 73.19 186 ILE A N 1
ATOM 1457 C CA . ILE A 1 186 ? 0.301 -3.203 -22.471 1.00 73.19 186 ILE A CA 1
ATOM 1458 C C . ILE A 1 186 ? 1.289 -2.306 -21.738 1.00 73.19 186 ILE A C 1
ATOM 1460 O O . ILE A 1 186 ? 0.987 -1.857 -20.640 1.00 73.19 186 ILE A O 1
ATOM 1464 N N . GLU A 1 187 ? 2.454 -2.015 -22.303 1.00 67.69 187 GLU A N 1
ATOM 1465 C CA . GLU A 1 187 ? 3.478 -1.268 -21.572 1.00 67.69 187 GLU A CA 1
ATOM 1466 C C . GLU A 1 187 ? 3.082 0.205 -21.360 1.00 67.69 187 GLU A C 1
ATOM 1468 O O . GLU A 1 187 ? 3.114 0.709 -20.231 1.00 67.69 187 GLU A O 1
ATOM 1473 N N . TYR A 1 188 ? 2.623 0.879 -22.419 1.00 73.06 188 TYR A N 1
ATOM 1474 C CA . TYR A 1 188 ? 2.407 2.328 -22.398 1.00 73.06 188 TYR A CA 1
ATOM 1475 C C . TYR A 1 188 ? 1.019 2.751 -21.916 1.00 73.06 188 TYR A C 1
ATOM 1477 O O . TYR A 1 188 ? 0.907 3.636 -21.065 1.00 73.06 188 TYR A O 1
ATOM 1485 N N . TYR A 1 189 ? -0.047 2.140 -22.436 1.00 77.50 189 TYR A N 1
ATOM 1486 C CA . TYR A 1 189 ? -1.412 2.578 -22.120 1.00 77.50 189 TYR A CA 1
ATOM 1487 C C . TYR A 1 189 ? -1.954 1.932 -20.855 1.00 77.50 189 TYR A C 1
ATOM 1489 O O . TYR A 1 189 ? -2.836 2.486 -20.205 1.00 77.50 189 TYR A O 1
ATOM 1497 N N . ILE A 1 190 ? -1.427 0.768 -20.496 1.00 76.19 190 ILE A N 1
ATOM 1498 C CA . ILE A 1 190 ? -1.9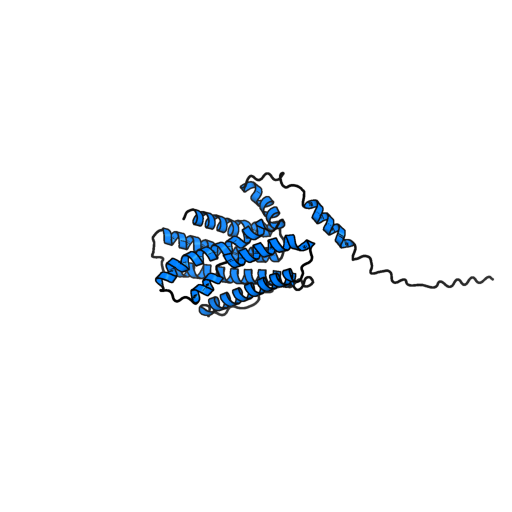95 -0.064 -19.444 1.00 76.19 190 ILE A CA 1
ATOM 1499 C C . ILE A 1 190 ? -1.055 -0.123 -18.246 1.00 76.19 190 ILE A C 1
ATOM 1501 O O . ILE A 1 190 ? -1.455 0.191 -17.124 1.00 76.19 190 ILE A O 1
ATOM 1505 N N . GLY A 1 191 ? 0.205 -0.477 -18.469 1.00 75.25 191 GLY A N 1
ATOM 1506 C CA . GLY A 1 191 ? 1.207 -0.695 -17.437 1.00 75.25 191 GLY A CA 1
ATOM 1507 C C . GLY A 1 191 ? 1.453 0.573 -16.638 1.00 75.25 191 GLY A C 1
ATOM 1508 O O . GLY A 1 191 ? 1.435 0.541 -15.405 1.00 75.25 191 GLY A O 1
ATOM 1509 N N . PHE A 1 192 ? 1.588 1.710 -17.320 1.00 77.00 192 PHE A N 1
ATOM 1510 C CA . PHE A 1 192 ? 1.816 2.992 -16.667 1.00 77.00 192 PHE A CA 1
ATOM 1511 C C . PHE A 1 192 ? 0.641 3.448 -15.775 1.00 77.00 192 PHE A C 1
ATOM 1513 O O . PHE A 1 192 ? 0.884 3.686 -14.583 1.00 77.00 192 PHE A O 1
ATOM 1520 N N . PRO A 1 193 ? -0.623 3.538 -16.249 1.00 81.00 193 PRO A N 1
ATOM 1521 C CA . PRO A 1 193 ? -1.744 3.898 -15.376 1.00 81.00 193 PRO A CA 1
ATOM 1522 C C . PRO A 1 193 ? -1.969 2.895 -14.247 1.00 81.00 193 PRO A C 1
ATOM 1524 O O . PRO A 1 193 ? -2.197 3.303 -13.110 1.00 81.00 193 PRO A O 1
ATOM 1527 N N . THR A 1 194 ? -1.826 1.597 -14.522 1.00 79.69 194 THR A N 1
ATOM 1528 C CA . THR A 1 194 ? -1.980 0.543 -13.508 1.00 79.69 194 THR A CA 1
ATOM 1529 C C . THR A 1 194 ? -0.930 0.671 -12.417 1.00 79.69 194 THR A C 1
ATOM 1531 O O . THR A 1 194 ? -1.260 0.624 -11.236 1.00 79.69 194 THR A O 1
ATOM 1534 N N . THR A 1 195 ? 0.326 0.920 -12.790 1.00 77.88 195 THR A N 1
ATOM 1535 C CA . THR A 1 195 ? 1.410 1.163 -11.831 1.00 77.88 195 THR A CA 1
ATOM 1536 C C . THR A 1 195 ? 1.153 2.437 -11.030 1.00 77.88 195 THR A C 1
ATOM 1538 O O . THR A 1 195 ? 1.386 2.461 -9.824 1.00 77.88 195 THR A O 1
ATOM 1541 N N . CYS A 1 196 ? 0.639 3.501 -11.653 1.00 81.12 196 CYS A N 1
ATOM 1542 C CA . CYS A 1 196 ? 0.254 4.716 -10.934 1.00 81.12 196 CYS A CA 1
ATOM 1543 C C . CYS A 1 196 ? -0.852 4.449 -9.906 1.00 81.12 196 CYS A C 1
ATOM 1545 O O . CYS A 1 196 ? -0.694 4.833 -8.749 1.00 81.12 196 CYS A O 1
ATOM 1547 N N . LEU A 1 197 ? -1.934 3.776 -10.305 1.00 82.81 197 LEU A N 1
ATOM 1548 C CA . LEU A 1 197 ? -3.053 3.427 -9.425 1.00 82.81 197 LEU A CA 1
ATOM 1549 C C . LEU A 1 197 ? -2.606 2.522 -8.280 1.00 82.81 197 LEU A C 1
ATOM 1551 O O . LEU A 1 197 ? -2.909 2.807 -7.127 1.00 82.81 197 LEU A O 1
ATOM 1555 N N . TYR A 1 198 ? -1.801 1.508 -8.586 1.00 79.94 198 TYR A N 1
ATOM 1556 C CA . TYR A 1 198 ? -1.195 0.626 -7.597 1.00 79.94 198 TYR A CA 1
ATOM 1557 C C . TYR A 1 198 ? -0.399 1.425 -6.557 1.00 79.94 198 TYR A C 1
ATOM 1559 O O . TYR A 1 198 ? -0.622 1.303 -5.356 1.00 79.94 198 TYR A O 1
ATOM 1567 N N . MET A 1 199 ? 0.480 2.327 -7.005 1.00 80.75 199 MET A N 1
ATOM 1568 C CA . MET A 1 199 ? 1.272 3.173 -6.105 1.00 80.75 199 MET A CA 1
ATOM 1569 C C . MET A 1 199 ? 0.395 4.092 -5.256 1.00 80.75 199 MET A C 1
ATOM 1571 O O . MET A 1 199 ? 0.678 4.270 -4.073 1.00 80.75 199 MET A O 1
ATOM 1575 N N . ILE A 1 200 ? -0.666 4.660 -5.840 1.00 82.75 200 ILE A N 1
ATOM 1576 C CA . ILE A 1 200 ? -1.643 5.476 -5.112 1.00 82.75 200 ILE A CA 1
ATOM 1577 C C . ILE A 1 200 ? -2.316 4.627 -4.032 1.00 82.75 200 ILE A C 1
ATOM 1579 O O . ILE A 1 200 ? -2.316 5.046 -2.877 1.00 82.75 200 ILE A O 1
ATOM 1583 N N . GLY A 1 201 ? -2.780 3.421 -4.363 1.00 81.88 201 GLY A N 1
ATOM 1584 C CA . GLY A 1 201 ? -3.366 2.466 -3.424 1.00 81.88 201 GLY A CA 1
ATOM 1585 C C . GLY A 1 201 ? -2.463 2.201 -2.224 1.00 81.88 201 GLY A C 1
ATOM 1586 O O . GLY A 1 201 ? -2.832 2.533 -1.098 1.00 81.88 201 GLY A O 1
ATOM 1587 N N . PHE A 1 202 ? -1.238 1.730 -2.465 1.00 79.31 202 PHE A N 1
ATOM 1588 C CA . PHE A 1 202 ? -0.270 1.451 -1.397 1.00 79.31 202 PHE A CA 1
ATOM 1589 C C . PHE A 1 202 ? 0.057 2.685 -0.555 1.00 79.31 202 PHE A C 1
ATOM 1591 O O . PHE A 1 202 ? 0.162 2.599 0.667 1.00 79.31 202 PHE A O 1
ATOM 1598 N N . SER A 1 203 ? 0.177 3.850 -1.191 1.00 79.56 203 SER A N 1
ATOM 1599 C CA . SER A 1 203 ? 0.462 5.099 -0.485 1.00 79.56 203 SER A CA 1
ATOM 1600 C C . SER A 1 203 ? -0.721 5.662 0.303 1.00 79.56 203 SER A C 1
ATOM 1602 O O . SER A 1 203 ? -0.519 6.391 1.270 1.00 79.56 203 SER A O 1
ATOM 1604 N N . SER A 1 204 ? -1.951 5.321 -0.087 1.00 82.62 204 SER A N 1
ATOM 1605 C CA . SER A 1 204 ? -3.176 5.846 0.518 1.00 82.62 204 SER A CA 1
ATOM 1606 C C . SER A 1 204 ? -3.522 5.184 1.849 1.00 82.62 204 SER A C 1
ATOM 1608 O O . SER A 1 204 ? -4.269 5.766 2.635 1.00 82.62 204 SER A O 1
ATOM 1610 N N . ASN A 1 205 ? -2.925 4.024 2.145 1.00 79.62 205 ASN A N 1
ATOM 1611 C CA . ASN A 1 205 ? -3.164 3.272 3.374 1.00 79.62 205 ASN A CA 1
ATOM 1612 C C . ASN A 1 205 ? -3.002 4.145 4.628 1.00 79.62 205 ASN A C 1
ATOM 1614 O O . ASN A 1 205 ? -3.891 4.176 5.478 1.00 79.62 205 ASN A O 1
ATOM 1618 N N . LEU A 1 206 ? -1.913 4.913 4.728 1.00 78.50 206 LEU A N 1
ATOM 1619 C CA . LEU A 1 206 ? -1.671 5.764 5.892 1.00 78.50 206 LEU A CA 1
ATOM 1620 C C . LEU A 1 206 ? -2.570 7.015 5.934 1.00 78.50 206 LEU A C 1
ATOM 1622 O O . LEU A 1 206 ? -3.205 7.224 6.970 1.00 78.50 206 LEU A O 1
ATOM 1626 N N . PRO A 1 207 ? -2.669 7.854 4.880 1.00 81.94 207 PRO A N 1
ATOM 1627 C CA . PRO A 1 207 ? -3.579 8.998 4.888 1.00 81.94 207 PRO A CA 1
ATOM 1628 C C . PRO A 1 207 ? -5.011 8.610 5.251 1.00 81.94 207 PRO A C 1
ATOM 1630 O O . PRO A 1 207 ? -5.649 9.289 6.051 1.00 81.94 207 PRO A O 1
ATOM 1633 N N . VAL A 1 208 ? -5.499 7.482 4.727 1.00 82.81 208 VAL A N 1
ATOM 1634 C CA . VAL A 1 208 ? -6.821 6.954 5.069 1.00 82.81 208 VAL A CA 1
ATOM 1635 C C . VAL A 1 208 ? -6.893 6.627 6.564 1.00 82.81 208 VAL A C 1
ATOM 1637 O O . VAL A 1 208 ? -7.821 7.078 7.234 1.00 82.81 208 VAL A O 1
ATOM 1640 N N . LEU A 1 209 ? -5.899 5.946 7.140 1.00 79.06 209 LEU A N 1
ATOM 1641 C CA . LEU A 1 209 ? -5.865 5.687 8.587 1.00 79.06 209 LEU A CA 1
ATOM 1642 C C . LEU A 1 209 ? -5.868 6.976 9.424 1.00 79.06 209 LEU A C 1
ATOM 1644 O O . LEU A 1 209 ? -6.627 7.066 10.388 1.00 79.06 209 LEU A O 1
ATOM 1648 N N . VAL A 1 210 ? -5.094 7.993 9.039 1.00 82.25 210 VAL A N 1
ATOM 1649 C CA . VAL A 1 210 ? -5.047 9.294 9.735 1.00 82.25 210 VAL A CA 1
ATOM 1650 C C . VAL A 1 210 ? -6.378 10.045 9.630 1.00 82.25 210 VAL A C 1
ATOM 1652 O O . VAL A 1 210 ? -6.807 10.683 10.590 1.00 82.25 210 VAL A O 1
ATOM 1655 N N . ILE A 1 211 ? -7.054 9.975 8.481 1.00 83.25 211 ILE A N 1
ATOM 1656 C CA . ILE A 1 211 ? -8.347 10.639 8.266 1.00 83.25 211 ILE A CA 1
ATOM 1657 C C . ILE A 1 211 ? -9.448 9.983 9.106 1.00 83.25 211 ILE A C 1
ATOM 1659 O O . ILE A 1 211 ? -10.284 10.691 9.674 1.00 83.25 211 ILE A O 1
ATOM 1663 N N . PHE A 1 212 ? -9.463 8.650 9.182 1.00 80.44 212 PHE A N 1
ATOM 1664 C CA . PHE A 1 212 ? -10.563 7.904 9.796 1.00 80.44 212 PHE A CA 1
ATOM 1665 C C . PHE A 1 212 ? -10.347 7.539 11.269 1.00 80.44 212 PHE A C 1
ATOM 1667 O O . PHE A 1 212 ? -11.339 7.335 11.967 1.00 80.44 212 PHE A O 1
ATOM 1674 N N . SER A 1 213 ? -9.108 7.496 11.769 1.00 80.31 213 SER A N 1
ATOM 1675 C CA . SER A 1 213 ? -8.823 7.187 13.174 1.00 80.31 213 SER A CA 1
ATOM 1676 C C . SER A 1 213 ? -8.393 8.417 13.967 1.00 80.31 213 SER A C 1
ATOM 1678 O O . SER A 1 213 ? -7.407 9.090 13.660 1.00 80.31 213 SER A O 1
ATOM 1680 N N . THR A 1 214 ? -9.121 8.689 15.050 1.00 79.12 214 THR A N 1
ATOM 1681 C CA . THR A 1 214 ? -8.838 9.789 15.978 1.00 79.12 214 THR A CA 1
ATOM 1682 C C . THR A 1 214 ? -7.501 9.627 16.694 1.00 79.12 214 THR A C 1
ATOM 1684 O O . THR A 1 214 ? -6.847 10.630 16.973 1.00 79.12 214 THR A O 1
ATOM 1687 N N . GLU A 1 215 ? -7.070 8.394 16.960 1.00 80.62 215 GLU A N 1
ATOM 1688 C CA . GLU A 1 215 ? -5.781 8.107 17.600 1.00 80.62 215 GLU A CA 1
ATOM 1689 C C . GLU A 1 215 ? -4.620 8.504 16.689 1.00 80.62 215 GLU A C 1
ATOM 1691 O O . GLU A 1 215 ? -3.780 9.320 17.075 1.00 80.62 215 GLU A O 1
ATOM 1696 N N . TYR A 1 216 ? -4.629 8.026 15.439 1.00 82.50 216 TYR A N 1
ATOM 1697 C CA . TYR A 1 216 ? -3.615 8.393 14.448 1.00 82.50 216 TYR A CA 1
ATOM 1698 C C . TYR A 1 216 ? -3.644 9.882 14.132 1.00 82.50 216 TYR A C 1
ATOM 1700 O O . TYR A 1 216 ? -2.589 10.488 13.992 1.00 82.50 216 TYR A O 1
ATOM 1708 N N . LYS A 1 217 ? -4.828 10.497 14.067 1.00 84.81 217 LYS A N 1
ATOM 1709 C CA . LYS A 1 217 ? -4.973 11.946 13.893 1.00 84.81 217 LYS A CA 1
ATOM 1710 C C . LYS A 1 217 ? -4.329 12.729 15.040 1.00 84.81 217 LYS A C 1
ATOM 1712 O O . LYS A 1 217 ? -3.642 13.719 14.802 1.00 84.81 217 LYS A O 1
ATOM 1717 N N . THR A 1 218 ? -4.523 12.281 16.279 1.00 83.44 218 THR A N 1
ATOM 1718 C CA . THR A 1 218 ? -3.941 12.920 17.469 1.00 83.44 218 THR A CA 1
ATOM 1719 C C . THR A 1 218 ? -2.422 12.769 17.479 1.00 83.44 218 THR A C 1
ATOM 1721 O O . THR A 1 218 ? -1.719 13.764 17.646 1.00 83.44 218 THR A O 1
ATOM 1724 N N . ALA A 1 219 ? -1.909 11.563 17.214 1.00 84.00 219 ALA A N 1
ATOM 1725 C CA . ALA A 1 219 ? -0.475 11.316 17.069 1.00 84.00 219 ALA A CA 1
ATOM 1726 C C . ALA A 1 219 ? 0.130 12.150 15.925 1.00 84.00 219 ALA A C 1
ATOM 1728 O O . ALA A 1 219 ? 1.148 12.815 16.113 1.00 84.00 219 ALA A O 1
ATOM 1729 N N . PHE A 1 220 ? -0.550 12.207 14.774 1.00 85.12 220 PHE A N 1
ATOM 1730 C CA . PHE A 1 220 ? -0.143 12.997 13.613 1.00 85.12 220 PHE A CA 1
ATOM 1731 C C . PHE A 1 220 ? 0.015 14.470 13.982 1.00 85.12 220 PHE A C 1
ATOM 1733 O O . PHE A 1 220 ? 1.073 15.045 13.753 1.00 85.12 220 PHE A O 1
ATOM 1740 N N . TYR A 1 221 ? -0.989 15.090 14.608 1.00 85.25 221 TYR A N 1
ATOM 1741 C CA . TYR A 1 221 ? -0.882 16.499 14.996 1.00 85.25 221 TYR A CA 1
ATOM 1742 C C . TYR A 1 221 ? 0.126 16.745 16.113 1.00 85.25 221 TYR A C 1
ATOM 1744 O O . TYR A 1 221 ? 0.752 17.801 16.125 1.00 85.25 221 TYR A O 1
ATOM 1752 N N . LYS A 1 222 ? 0.324 15.788 17.022 1.00 83.88 222 LYS A N 1
ATOM 1753 C CA . LYS A 1 222 ? 1.349 15.896 18.063 1.00 83.88 222 LYS A CA 1
ATOM 1754 C C . LYS A 1 222 ? 2.753 15.991 17.460 1.00 83.88 222 LYS A C 1
ATOM 1756 O O . LYS A 1 222 ? 3.553 16.794 17.928 1.00 83.88 222 LYS A O 1
ATOM 1761 N N . HIS A 1 223 ? 3.041 15.210 16.418 1.00 83.44 223 HIS A N 1
ATOM 1762 C CA . HIS A 1 223 ? 4.376 15.138 15.815 1.00 83.44 223 HIS A CA 1
ATOM 1763 C C . HIS A 1 223 ? 4.580 16.070 14.608 1.00 83.44 223 HIS A C 1
ATOM 1765 O O . HIS A 1 223 ? 5.691 16.548 14.398 1.00 83.44 223 HIS A O 1
ATOM 1771 N N . LEU A 1 224 ? 3.530 16.363 13.834 1.00 83.00 224 LEU A N 1
ATOM 1772 C CA . LEU A 1 224 ? 3.587 17.181 12.612 1.00 83.00 224 LEU A CA 1
ATOM 1773 C C . LEU A 1 224 ? 2.783 18.479 12.677 1.00 83.00 224 LEU A C 1
ATOM 1775 O O . LEU A 1 224 ? 2.819 19.252 11.723 1.00 83.00 224 LEU A O 1
ATOM 1779 N N . GLY A 1 225 ? 2.070 18.763 13.769 1.00 79.00 225 GLY A N 1
ATOM 1780 C CA . GLY A 1 225 ? 1.284 19.995 13.890 1.00 79.00 225 GLY A CA 1
ATOM 1781 C C . GLY A 1 225 ? 2.118 21.257 13.653 1.00 79.00 225 GLY A C 1
ATOM 1782 O O . GLY A 1 225 ? 1.620 22.210 13.058 1.00 79.00 225 GLY A O 1
ATOM 1783 N N . TRP A 1 226 ? 3.405 21.219 14.020 1.00 83.50 226 TRP A N 1
ATOM 1784 C CA . TRP A 1 226 ? 4.359 22.302 13.775 1.00 83.50 226 TRP A CA 1
ATOM 1785 C C . TRP A 1 226 ? 4.609 22.557 12.281 1.00 83.50 226 TRP A C 1
ATOM 1787 O O . TRP A 1 226 ? 4.694 23.712 11.878 1.00 83.50 226 TRP A O 1
ATOM 1797 N N . LEU A 1 227 ? 4.652 21.505 11.453 1.00 82.69 227 LEU A N 1
ATOM 1798 C CA . LEU A 1 227 ? 4.886 21.612 10.010 1.00 82.69 227 LEU A CA 1
ATOM 1799 C C . LEU A 1 227 ? 3.709 22.290 9.292 1.00 82.69 227 LEU A C 1
ATOM 1801 O O . LEU A 1 227 ? 3.886 22.964 8.284 1.00 82.69 227 LEU A O 1
ATOM 1805 N N . PHE A 1 228 ? 2.501 22.120 9.833 1.00 82.69 228 PHE A N 1
ATOM 1806 C CA . PHE A 1 228 ? 1.270 22.706 9.301 1.00 82.69 228 PHE A CA 1
ATOM 1807 C C . PHE A 1 228 ? 0.852 23.992 10.025 1.00 82.69 228 PHE A C 1
ATOM 1809 O O . PHE A 1 228 ? -0.264 24.467 9.820 1.00 82.69 228 PHE A O 1
ATOM 1816 N N . CYS A 1 229 ? 1.710 24.546 10.892 1.00 84.69 229 CYS A N 1
ATOM 1817 C CA . CYS A 1 229 ? 1.408 25.723 11.713 1.00 84.69 229 CYS A CA 1
ATOM 1818 C C . CYS A 1 229 ? 0.098 25.595 12.521 1.00 84.69 229 CYS A C 1
ATOM 1820 O O . CYS A 1 229 ? -0.551 26.593 12.845 1.00 84.69 229 CYS A O 1
ATOM 1822 N N . ILE A 1 230 ? -0.313 24.369 12.862 1.00 78.19 230 ILE A N 1
ATOM 1823 C CA . ILE A 1 230 ? -1.527 24.115 13.638 1.00 78.19 230 ILE A CA 1
ATOM 1824 C C . ILE A 1 230 ? -1.188 24.360 15.105 1.00 78.19 230 ILE A C 1
ATOM 1826 O O . ILE A 1 230 ? -0.441 23.599 15.719 1.00 78.19 230 ILE A O 1
ATOM 1830 N N . LYS A 1 231 ? -1.734 25.438 15.680 1.00 78.88 231 LYS A N 1
ATOM 1831 C CA . LYS A 1 231 ? -1.501 25.775 17.089 1.00 78.88 231 LYS A CA 1
ATOM 1832 C C . LYS A 1 231 ? -2.064 24.664 17.997 1.00 78.88 231 LYS A C 1
ATOM 1834 O O . LYS A 1 231 ? -3.252 24.348 17.889 1.00 78.88 231 LYS A O 1
ATOM 1839 N N . PRO A 1 232 ? -1.273 24.118 18.942 1.00 64.56 232 PRO A N 1
ATOM 1840 C CA . PRO A 1 232 ? -1.667 22.980 19.783 1.00 64.56 232 PRO A CA 1
ATOM 1841 C C . PRO A 1 232 ? -2.840 23.244 20.752 1.00 64.56 232 PRO A C 1
ATOM 1843 O O . PRO A 1 232 ? -3.291 22.323 21.422 1.00 64.56 232 PRO A O 1
ATOM 1846 N N . GLY A 1 233 ? -3.384 24.465 20.811 1.00 66.62 233 GLY A N 1
ATOM 1847 C CA . GLY A 1 233 ? -4.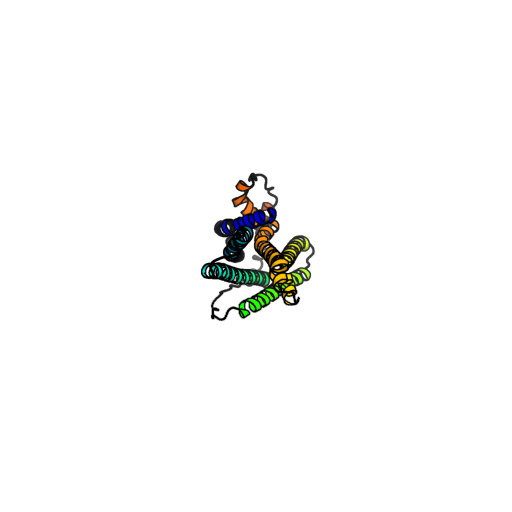489 24.837 21.707 1.00 66.62 233 GLY A CA 1
ATOM 1848 C C . GLY A 1 233 ? -5.904 24.760 21.118 1.00 66.62 233 GLY A C 1
ATOM 1849 O O . GLY A 1 233 ? -6.861 24.999 21.845 1.00 66.62 233 GLY A O 1
ATOM 1850 N N . GLN A 1 234 ? -6.078 24.456 19.824 1.00 63.91 234 GLN A N 1
ATOM 1851 C CA . GLN A 1 234 ? -7.396 24.524 19.159 1.00 63.91 234 GLN A CA 1
ATOM 1852 C C . GLN A 1 234 ? -8.095 23.161 18.989 1.00 63.91 234 GLN A C 1
ATOM 1854 O O . GLN A 1 234 ? -9.156 23.071 18.366 1.00 63.91 234 GLN A O 1
ATOM 1859 N N . GLN A 1 235 ? -7.547 22.085 19.560 1.00 60.06 235 GLN A N 1
ATOM 1860 C CA . GLN A 1 235 ? -8.265 20.813 19.645 1.00 60.06 235 GLN A CA 1
ATOM 1861 C C . GLN A 1 235 ? -9.313 20.910 20.757 1.00 60.06 235 GLN A C 1
ATOM 1863 O O . GLN A 1 235 ? -8.988 20.882 21.941 1.00 60.06 235 GLN A O 1
ATOM 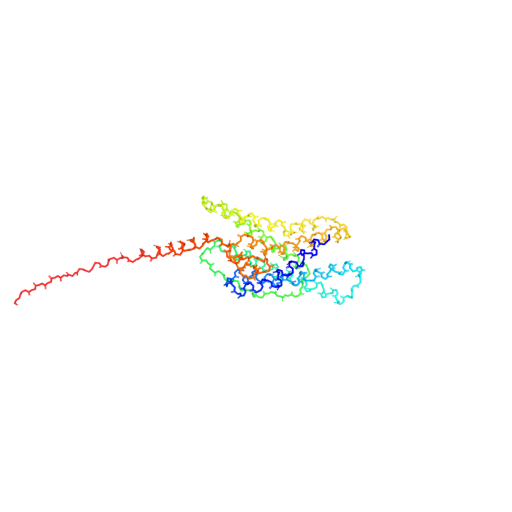1868 N N . ARG A 1 236 ? -10.588 21.069 20.374 1.00 54.56 236 ARG A N 1
ATOM 1869 C CA . ARG A 1 236 ? -11.698 21.112 21.335 1.00 54.56 236 ARG A CA 1
ATOM 1870 C C . ARG A 1 236 ? -11.660 19.859 22.233 1.00 54.56 236 ARG A C 1
ATOM 1872 O O . ARG A 1 236 ? -11.618 18.750 21.695 1.00 54.56 236 ARG A O 1
ATOM 1879 N N . PRO A 1 237 ? -11.758 20.003 23.565 1.00 52.28 237 PRO A N 1
ATOM 1880 C CA . PRO A 1 237 ? -11.688 18.907 24.534 1.00 52.28 237 PRO A CA 1
ATOM 1881 C C . PRO A 1 237 ? -12.986 18.076 24.586 1.00 52.28 237 PRO A C 1
ATOM 1883 O O . PRO A 1 237 ? -13.531 17.825 25.653 1.00 52.28 237 PRO A O 1
ATOM 1886 N N . VAL A 1 238 ? -13.516 17.647 23.438 1.00 56.44 238 VAL A N 1
ATOM 1887 C CA . VAL A 1 238 ? -14.772 16.873 23.376 1.00 56.44 238 VAL A CA 1
ATOM 1888 C C . VAL A 1 238 ? -14.535 15.375 23.625 1.00 56.44 238 VAL A C 1
ATOM 1890 O O . VAL A 1 238 ? -15.459 14.666 23.995 1.00 56.44 238 VAL A O 1
ATOM 1893 N N . ILE A 1 239 ? -13.305 14.871 23.468 1.00 53.28 239 ILE A N 1
ATOM 1894 C CA . ILE A 1 239 ? -13.045 13.416 23.459 1.00 53.28 239 ILE A CA 1
ATOM 1895 C C . ILE A 1 239 ? -12.523 12.886 24.808 1.00 53.28 239 ILE A C 1
ATOM 1897 O O . ILE A 1 239 ? -12.744 11.722 25.138 1.00 53.28 239 ILE A O 1
ATOM 1901 N N . VAL A 1 240 ? -11.915 13.731 25.651 1.00 52.47 240 VAL A N 1
ATOM 1902 C CA . VAL A 1 240 ? -11.380 13.286 26.956 1.00 52.47 240 VAL A CA 1
ATOM 1903 C C . VAL A 1 240 ? -12.498 12.882 27.931 1.00 52.47 240 VAL A C 1
ATOM 1905 O O . VAL A 1 240 ? -12.272 12.040 28.800 1.00 52.47 240 VAL A O 1
ATOM 1908 N N . SER A 1 241 ? -13.723 13.399 27.773 1.00 49.72 241 SER A N 1
ATOM 1909 C CA . SER A 1 241 ? -14.842 12.988 28.629 1.00 49.72 241 SER A CA 1
ATOM 1910 C C . SER A 1 241 ? -15.349 11.575 28.323 1.00 49.72 241 SER A C 1
ATOM 1912 O O . SER A 1 241 ? -15.818 10.919 29.247 1.00 49.72 241 SER A O 1
ATOM 1914 N N . MET A 1 242 ? -15.216 11.086 27.080 1.00 50.47 242 MET A N 1
ATOM 1915 C CA . MET A 1 242 ? -15.801 9.811 26.635 1.00 50.47 242 MET A CA 1
ATOM 1916 C C . MET A 1 242 ? -14.928 8.594 26.990 1.00 50.47 242 MET A C 1
ATOM 1918 O O . MET A 1 242 ? -15.449 7.542 27.347 1.00 50.47 242 MET A O 1
ATOM 1922 N N . VAL A 1 243 ? -13.597 8.749 26.978 1.00 49.22 243 VAL A N 1
ATOM 1923 C CA . VAL A 1 243 ? -12.664 7.682 27.402 1.00 49.22 243 VAL A CA 1
ATOM 1924 C C . VAL A 1 243 ? -12.717 7.472 28.921 1.00 49.22 243 VAL A C 1
ATOM 1926 O O . VAL A 1 243 ? -12.750 6.334 29.377 1.00 49.22 243 VAL A O 1
ATOM 1929 N N . ARG A 1 244 ? -12.865 8.546 29.716 1.00 48.72 244 ARG A N 1
ATOM 1930 C CA . ARG A 1 244 ? -13.079 8.414 31.171 1.00 48.72 244 ARG A CA 1
ATOM 1931 C C . ARG A 1 244 ? -14.403 7.742 31.532 1.00 48.72 244 ARG A C 1
ATOM 1933 O O . ARG A 1 244 ? -14.486 7.143 32.598 1.00 48.72 244 ARG A O 1
ATOM 1940 N N . THR A 1 245 ? -15.427 7.822 30.679 1.00 51.16 245 THR A N 1
ATOM 1941 C CA . THR A 1 245 ? -16.692 7.117 30.940 1.00 51.16 245 THR A CA 1
ATOM 1942 C C . THR A 1 245 ? -16.576 5.618 30.664 1.00 51.16 245 THR A C 1
ATOM 1944 O O . THR A 1 245 ? -17.174 4.836 31.392 1.00 51.16 245 THR A O 1
ATOM 1947 N N . LEU A 1 246 ? -15.780 5.193 29.675 1.00 49.66 246 LEU A N 1
ATOM 1948 C CA . LEU A 1 246 ? -15.556 3.769 29.391 1.00 49.66 246 LEU A CA 1
ATOM 1949 C C . LEU A 1 246 ? -14.714 3.075 30.474 1.00 49.66 246 LEU A C 1
ATOM 1951 O O . LEU A 1 246 ? -15.102 1.999 30.931 1.00 49.66 246 LEU A O 1
ATOM 1955 N N . ASP A 1 247 ? -13.666 3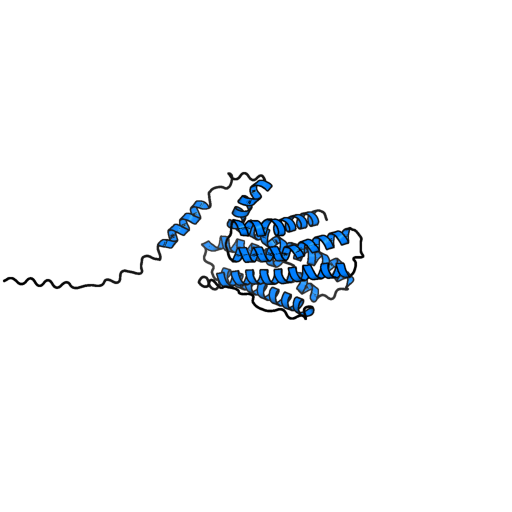.730 30.984 1.00 47.97 247 ASP A N 1
ATOM 1956 C CA . ASP A 1 247 ? -12.894 3.214 32.129 1.00 47.97 247 ASP A CA 1
ATOM 1957 C C . ASP A 1 247 ? -13.721 3.144 33.426 1.00 47.97 247 ASP A C 1
ATOM 1959 O O . ASP A 1 247 ? -13.453 2.312 34.290 1.00 47.97 247 ASP A O 1
ATOM 1963 N N . GLN A 1 248 ? -14.767 3.970 33.566 1.00 49.31 248 GLN A N 1
ATOM 1964 C CA . GLN A 1 248 ? -15.687 3.902 34.709 1.00 49.31 248 GLN A CA 1
ATOM 1965 C C . GLN A 1 248 ? -16.814 2.871 34.556 1.00 49.31 248 GLN A C 1
ATOM 1967 O O . GLN A 1 248 ? -17.412 2.490 35.562 1.00 49.31 248 GLN A O 1
ATOM 1972 N N . VAL A 1 249 ? -17.109 2.389 33.346 1.00 50.94 249 VAL A N 1
ATOM 1973 C CA . VAL A 1 249 ? -18.152 1.369 33.117 1.00 50.94 249 VAL A CA 1
ATOM 1974 C C . VAL A 1 249 ? -17.590 -0.056 33.224 1.00 50.94 249 VAL A C 1
ATOM 1976 O O . VAL A 1 249 ? -18.312 -0.979 33.601 1.00 50.94 249 VAL A O 1
ATOM 1979 N N . GLN A 1 250 ? -16.289 -0.249 33.001 1.00 45.22 250 GLN A N 1
ATOM 1980 C CA . GLN A 1 250 ? -15.652 -1.569 33.044 1.00 45.22 250 GLN A CA 1
ATOM 1981 C C . GLN A 1 250 ? -15.358 -2.194 34.439 1.00 45.22 250 GLN A C 1
ATOM 1983 O O . GLN A 1 250 ? -15.165 -3.411 34.481 1.00 45.22 250 GLN A O 1
ATOM 1988 N N . PRO A 1 251 ? -15.391 -1.499 35.600 1.00 47.75 251 PRO A N 1
ATOM 1989 C CA . PRO A 1 251 ? -15.195 -2.156 36.893 1.00 47.75 251 PRO A CA 1
ATOM 1990 C C . PRO A 1 251 ? -16.460 -2.820 37.467 1.00 47.75 251 PRO A C 1
ATOM 1992 O O . PRO A 1 251 ? -16.352 -3.574 38.432 1.00 47.75 251 PRO A O 1
ATOM 1995 N N . ARG A 1 252 ? -17.659 -2.608 36.901 1.00 45.19 252 ARG A N 1
ATOM 1996 C CA . ARG A 1 252 ? -18.908 -3.098 37.522 1.00 45.19 252 ARG A CA 1
ATOM 1997 C C . ARG A 1 252 ? -19.300 -4.543 37.200 1.00 45.19 252 ARG A C 1
ATOM 1999 O O . ARG A 1 252 ? -20.182 -5.062 37.864 1.00 45.19 252 ARG A O 1
ATOM 2006 N N . MET A 1 253 ? -18.633 -5.218 36.259 1.00 50.88 253 MET A N 1
ATOM 2007 C CA . MET A 1 253 ? -18.887 -6.645 35.970 1.00 50.88 253 MET A CA 1
ATOM 2008 C C . MET A 1 253 ? -17.947 -7.618 36.703 1.00 50.88 253 MET A C 1
ATOM 2010 O O . MET A 1 253 ? -17.981 -8.815 36.441 1.00 50.88 253 MET A O 1
ATOM 2014 N N . ARG A 1 254 ? -17.108 -7.136 37.633 1.00 49.00 254 ARG A N 1
ATOM 2015 C CA . ARG A 1 254 ? -16.188 -7.990 38.412 1.00 49.00 254 ARG A CA 1
ATOM 2016 C C . ARG A 1 254 ? -16.560 -8.179 39.885 1.00 49.00 254 ARG A C 1
ATOM 2018 O O . ARG A 1 254 ? -15.814 -8.850 40.588 1.00 49.00 254 ARG A O 1
ATOM 2025 N N . ALA A 1 255 ? -17.671 -7.607 40.353 1.00 54.69 255 ALA A N 1
ATOM 2026 C CA . ALA A 1 255 ? -18.012 -7.602 41.780 1.00 54.69 255 ALA A CA 1
ATOM 2027 C C . ALA A 1 255 ? -19.069 -8.636 42.218 1.00 54.69 255 ALA A C 1
ATOM 2029 O O . ALA A 1 255 ? -19.186 -8.869 43.416 1.00 54.69 255 ALA A O 1
ATOM 2030 N N . ASP A 1 256 ? -19.772 -9.318 41.306 1.00 48.81 256 ASP A N 1
ATOM 2031 C CA . ASP A 1 256 ? -20.955 -10.116 41.690 1.00 48.81 256 ASP A CA 1
ATOM 2032 C C . ASP A 1 256 ? -20.723 -11.640 41.763 1.00 48.81 256 ASP A C 1
ATOM 2034 O O . ASP A 1 256 ? -21.676 -12.412 41.765 1.00 48.81 256 ASP A O 1
ATOM 2038 N N . THR A 1 257 ? -19.475 -12.122 41.839 1.00 55.00 257 THR A N 1
ATOM 2039 C CA . THR A 1 257 ? -19.199 -13.582 41.849 1.00 55.00 257 THR A CA 1
ATOM 2040 C C . THR A 1 257 ? -18.831 -14.169 43.214 1.00 55.00 257 THR A C 1
ATOM 2042 O O . THR A 1 257 ? -18.645 -15.374 43.301 1.00 55.00 257 THR A O 1
ATOM 2045 N N . ASN A 1 258 ? -18.779 -13.394 44.303 1.00 52.69 258 ASN A N 1
ATOM 2046 C CA . ASN A 1 258 ? -18.432 -13.942 45.622 1.00 52.69 258 ASN A CA 1
ATOM 2047 C C . ASN A 1 258 ? -19.406 -13.489 46.715 1.00 52.69 258 ASN A C 1
ATOM 2049 O O . ASN A 1 258 ? -19.123 -12.589 47.500 1.00 52.69 258 ASN A O 1
ATOM 2053 N N . THR A 1 259 ? -20.557 -14.151 46.797 1.00 53.00 259 THR A N 1
ATOM 2054 C CA . THR A 1 259 ? -21.335 -14.246 48.044 1.00 53.00 259 THR A CA 1
ATOM 2055 C C . THR A 1 259 ? -22.090 -15.575 48.076 1.00 53.00 259 THR A C 1
ATOM 2057 O O . THR A 1 259 ? -23.311 -15.640 48.137 1.00 53.00 259 THR A O 1
ATOM 2060 N N . VAL A 1 260 ? -21.341 -16.681 48.019 1.00 58.06 260 VAL A N 1
ATOM 2061 C CA . VAL A 1 260 ? -21.842 -17.969 48.511 1.00 58.06 260 VAL A CA 1
ATOM 2062 C C . VAL A 1 260 ? -21.668 -17.942 50.024 1.00 58.06 260 VAL A C 1
ATOM 2064 O O . VAL A 1 260 ? -20.555 -18.038 50.538 1.00 58.06 260 VAL A O 1
ATOM 2067 N N . GLY A 1 261 ? -22.779 -17.717 50.722 1.00 52.47 261 GLY A N 1
ATOM 2068 C CA . GLY A 1 261 ? -22.847 -17.707 52.174 1.00 52.47 261 GLY A CA 1
ATOM 2069 C C . GLY A 1 261 ? -22.565 -19.088 52.755 1.00 52.47 261 GLY A C 1
ATOM 2070 O O . GLY A 1 261 ? -23.343 -20.024 52.585 1.00 52.47 261 GLY A O 1
ATOM 2071 N N . THR A 1 262 ? -21.471 -19.203 53.496 1.00 53.66 262 THR A N 1
ATOM 2072 C CA . THR A 1 262 ? -21.250 -20.282 54.456 1.00 53.66 262 THR A CA 1
ATOM 2073 C C . THR A 1 262 ? -22.017 -19.950 55.735 1.00 53.66 262 THR A C 1
ATOM 2075 O O . THR A 1 262 ? -21.559 -19.188 56.582 1.00 53.66 262 THR A O 1
ATOM 2078 N N . HIS A 1 263 ? -23.213 -20.524 55.869 1.00 50.25 263 HIS A N 1
ATOM 2079 C CA . HIS A 1 263 ? -23.923 -20.623 57.143 1.00 50.25 263 HIS A CA 1
ATOM 2080 C C . HIS A 1 263 ? -23.132 -21.546 58.085 1.00 50.25 263 HIS A C 1
ATOM 2082 O O . HIS A 1 263 ? -23.225 -22.769 57.990 1.00 50.25 263 HIS A O 1
ATOM 2088 N N . SER A 1 264 ? -22.351 -20.979 59.004 1.00 58.94 264 SER A N 1
ATOM 2089 C CA . SER A 1 264 ? -21.830 -21.699 60.168 1.00 58.94 264 SER A CA 1
ATOM 2090 C C . SER A 1 264 ? -22.780 -21.508 61.354 1.00 58.94 264 SER A C 1
ATOM 2092 O O . SER A 1 264 ? -22.882 -20.437 61.947 1.00 58.94 264 SER A O 1
ATOM 2094 N N . ASN A 1 265 ? -23.500 -22.581 61.688 1.00 55.00 265 ASN A N 1
ATOM 2095 C CA . ASN A 1 265 ? -24.262 -22.714 62.926 1.00 55.00 265 ASN A CA 1
ATOM 2096 C C . ASN A 1 265 ? -23.303 -22.681 64.126 1.00 55.00 265 ASN A C 1
ATOM 2098 O O . ASN A 1 265 ? -22.542 -23.623 64.337 1.00 55.00 265 ASN A O 1
ATOM 2102 N N . VAL A 1 266 ? -23.358 -21.614 64.924 1.00 65.19 266 VAL A N 1
ATOM 2103 C CA . VAL A 1 266 ? -22.717 -21.556 66.244 1.00 65.19 266 VAL A CA 1
ATOM 2104 C C . VAL A 1 266 ? -23.734 -22.016 67.282 1.00 65.19 266 VAL A C 1
ATOM 2106 O O . VAL A 1 266 ? -24.642 -21.282 67.673 1.00 65.19 266 VAL A O 1
ATOM 2109 N N . THR A 1 267 ? -23.589 -23.267 67.709 1.00 59.09 267 THR A N 1
ATOM 2110 C CA . THR A 1 267 ? -24.357 -23.875 68.796 1.00 59.09 267 THR A CA 1
ATOM 2111 C C . THR A 1 267 ? -23.871 -23.313 70.130 1.00 59.09 267 THR A C 1
ATOM 2113 O O . THR A 1 267 ? -22.723 -23.494 70.526 1.00 59.09 267 THR A O 1
ATOM 2116 N N . ASN A 1 268 ? -24.759 -22.602 70.816 1.00 52.38 268 ASN A N 1
ATOM 2117 C CA . ASN A 1 268 ? -24.510 -21.945 72.091 1.00 52.38 268 ASN A CA 1
ATOM 2118 C C . ASN A 1 268 ? -24.841 -22.922 73.237 1.00 52.38 268 ASN A C 1
ATOM 2120 O O . ASN A 1 268 ? -25.987 -23.002 73.676 1.00 52.38 268 ASN A O 1
ATOM 2124 N N . THR A 1 269 ? -23.868 -23.706 73.705 1.00 56.47 269 THR A N 1
ATOM 2125 C CA . THR A 1 269 ? -24.012 -24.537 74.914 1.00 56.47 269 THR A CA 1
ATOM 2126 C C . THR A 1 269 ? -23.501 -23.784 76.136 1.00 56.47 269 THR A C 1
ATOM 2128 O O . THR A 1 269 ? -22.310 -23.747 76.427 1.00 56.47 269 THR A O 1
ATOM 2131 N N . ARG A 1 270 ? -24.447 -23.188 76.864 1.00 57.81 270 ARG A N 1
ATOM 2132 C CA . ARG A 1 270 ? -24.280 -22.589 78.189 1.00 57.81 270 ARG A CA 1
ATOM 2133 C C . ARG A 1 270 ? -24.633 -23.650 79.238 1.00 57.81 270 ARG A C 1
ATOM 2135 O O . ARG A 1 270 ? -25.813 -23.818 79.535 1.00 57.81 270 ARG A O 1
ATOM 2142 N N . SER A 1 271 ? -23.655 -24.369 79.794 1.00 54.38 271 SER A N 1
ATOM 2143 C CA . SER A 1 271 ? -23.887 -25.184 80.997 1.00 54.38 271 SER A CA 1
ATOM 2144 C C . SER A 1 271 ? -23.542 -24.380 82.245 1.00 54.38 271 SER A C 1
ATOM 2146 O O . SER A 1 271 ? -22.403 -23.964 82.441 1.00 54.38 271 SER A O 1
ATOM 2148 N N . ARG A 1 272 ? -24.563 -24.173 83.075 1.00 59.72 272 ARG A N 1
ATOM 2149 C CA . ARG A 1 272 ? -24.431 -23.847 84.492 1.00 59.72 272 ARG A CA 1
ATOM 2150 C C . ARG A 1 272 ? -23.873 -25.064 85.233 1.00 59.72 272 ARG A C 1
ATOM 2152 O O . ARG A 1 272 ? -24.431 -26.148 85.076 1.00 59.72 272 ARG A O 1
ATOM 2159 N N . ALA A 1 273 ? -22.865 -24.842 86.063 1.00 59.72 273 ALA A N 1
ATOM 2160 C CA . ALA A 1 273 ? -22.665 -25.492 87.354 1.00 59.72 273 ALA A CA 1
ATOM 2161 C C . ALA A 1 273 ? -21.804 -24.548 88.196 1.00 59.72 273 ALA A C 1
ATOM 2163 O O . ALA A 1 273 ? -20.799 -24.053 87.639 1.00 59.72 273 ALA A O 1
#

Nearest PDB structures (foldseek):
  7y15-assembly1_R  TM=7.165E-01  e=2.521E-02  Escherichia coli
  7ew1-assembly1_A  TM=6.713E-01  e=4.096E-01  Homo sapiens
  8gag-assembly1_R  TM=6.394E-01  e=5.413E-01  Homo sapiens
  5xra-assembly1_A  TM=5.985E-01  e=1.436E+00  Homo sapiens